Protein AF-A0A7V1ZU18-F1 (afdb_monomer_lite)

Structure (mmCIF, N/CA/C/O backbone):
data_AF-A0A7V1ZU18-F1
#
_entry.id   AF-A0A7V1ZU18-F1
#
loop_
_atom_site.group_PDB
_atom_site.id
_atom_site.type_symbol
_atom_site.label_atom_id
_atom_site.label_alt_id
_atom_site.label_comp_id
_atom_site.label_asym_id
_atom_site.label_entity_id
_atom_site.label_seq_id
_atom_site.pdbx_PDB_ins_code
_atom_site.Cartn_x
_atom_site.Cartn_y
_atom_site.Cartn_z
_atom_site.occupancy
_atom_site.B_iso_or_equiv
_atom_site.auth_seq_id
_atom_site.auth_comp_id
_atom_site.auth_asym_id
_atom_site.auth_atom_id
_atom_site.pdbx_PDB_model_num
ATOM 1 N N . MET A 1 1 ? -32.675 6.416 44.612 1.00 50.97 1 MET A N 1
ATOM 2 C CA . MET A 1 1 ? -32.200 5.746 43.381 1.00 50.97 1 MET A CA 1
ATOM 3 C C . MET A 1 1 ? -32.793 4.350 43.334 1.00 50.97 1 MET A C 1
ATOM 5 O O . MET A 1 1 ? -32.594 3.580 44.263 1.00 50.97 1 MET A O 1
ATOM 9 N N . THR A 1 2 ? -33.605 4.059 42.324 1.00 52.34 2 THR A N 1
ATOM 10 C CA . THR A 1 2 ? -34.302 2.776 42.160 1.00 52.34 2 THR A CA 1
ATOM 11 C C . THR A 1 2 ? -33.332 1.705 41.651 1.00 52.34 2 THR A C 1
ATOM 13 O O . THR A 1 2 ? -32.440 2.001 40.857 1.00 52.34 2 THR A O 1
ATOM 16 N N . ARG A 1 3 ? -33.496 0.456 42.118 1.00 52.16 3 ARG A N 1
ATOM 17 C CA . ARG A 1 3 ? -32.625 -0.710 41.833 1.00 52.16 3 ARG A CA 1
ATOM 18 C C . ARG A 1 3 ? -32.314 -0.930 40.341 1.00 52.16 3 ARG A C 1
ATOM 20 O O . ARG A 1 3 ? -31.300 -1.531 40.010 1.00 52.16 3 ARG A O 1
ATOM 27 N N . THR A 1 4 ? -33.139 -0.389 39.451 1.00 53.19 4 THR A N 1
ATOM 28 C CA . THR A 1 4 ? -32.970 -0.418 37.995 1.00 53.19 4 THR A CA 1
ATOM 29 C C . THR A 1 4 ? -31.736 0.352 37.500 1.00 53.19 4 THR A C 1
ATOM 31 O O . THR A 1 4 ? -31.114 -0.075 36.533 1.00 53.19 4 THR A O 1
ATOM 34 N N . ASN A 1 5 ? -31.324 1.435 38.171 1.00 48.69 5 ASN A N 1
ATOM 35 C CA . ASN A 1 5 ? -30.165 2.231 37.736 1.00 48.69 5 ASN A CA 1
ATOM 36 C C . ASN A 1 5 ? -28.821 1.552 38.054 1.00 48.69 5 ASN A C 1
ATOM 38 O O . ASN A 1 5 ? -27.852 1.756 37.333 1.00 48.69 5 ASN A O 1
ATOM 42 N N . VAL A 1 6 ? -28.760 0.712 39.094 1.00 59.34 6 VAL A N 1
ATOM 43 C CA . VAL A 1 6 ? -27.527 0.005 39.493 1.00 59.34 6 VAL A CA 1
ATOM 44 C C . VAL A 1 6 ? -27.215 -1.153 38.537 1.00 59.34 6 VAL A C 1
ATOM 46 O O . VAL A 1 6 ? -26.060 -1.368 38.185 1.00 59.34 6 VAL A O 1
ATOM 49 N N . LEU A 1 7 ? -28.246 -1.853 38.050 1.00 56.38 7 LEU A N 1
ATOM 50 C CA . LEU A 1 7 ? -28.102 -2.935 37.068 1.00 56.38 7 LEU A CA 1
ATOM 51 C C . LEU A 1 7 ? -27.624 -2.432 35.699 1.00 56.38 7 LEU A C 1
ATOM 53 O O . LEU A 1 7 ? -26.824 -3.102 35.053 1.00 56.38 7 LEU A O 1
ATOM 57 N N . LEU A 1 8 ? -28.067 -1.243 35.277 1.00 54.03 8 LEU A N 1
ATOM 58 C CA . LEU A 1 8 ? -27.650 -0.659 34.002 1.00 54.03 8 LEU A CA 1
ATOM 59 C C . LEU A 1 8 ? -26.178 -0.214 34.033 1.00 54.03 8 LEU A C 1
ATOM 61 O O . LEU A 1 8 ? -25.433 -0.502 33.103 1.00 54.03 8 LEU A O 1
ATOM 65 N N . VAL A 1 9 ? -25.742 0.426 35.124 1.00 60.34 9 VAL A N 1
ATOM 66 C CA . VAL A 1 9 ? -24.340 0.849 35.299 1.00 60.34 9 VAL A CA 1
ATOM 67 C C . VAL A 1 9 ? -23.408 -0.364 35.408 1.00 60.34 9 VAL A C 1
ATOM 69 O O . VAL A 1 9 ? -22.346 -0.371 34.793 1.00 60.34 9 VAL A O 1
ATOM 72 N N . GLY A 1 10 ? -23.827 -1.423 36.113 1.00 59.22 10 GLY A N 1
ATOM 73 C CA . GLY A 1 10 ? -23.064 -2.672 36.204 1.00 59.22 10 GLY A CA 1
ATOM 74 C C . GLY A 1 10 ? -22.918 -3.401 34.864 1.00 59.22 10 GLY A C 1
ATOM 75 O O . GLY A 1 10 ? -21.829 -3.867 34.543 1.00 59.22 10 GLY A O 1
ATOM 76 N N . ALA A 1 11 ? -23.975 -3.454 34.046 1.00 58.06 11 ALA A N 1
ATOM 77 C CA . ALA A 1 11 ? -23.916 -4.075 32.721 1.00 58.06 11 ALA A CA 1
ATOM 78 C C . ALA A 1 11 ? -22.983 -3.318 31.759 1.00 58.06 11 ALA A C 1
ATOM 80 O O . ALA A 1 11 ? -22.221 -3.950 31.034 1.00 58.06 11 ALA A O 1
ATOM 81 N N . VAL A 1 12 ? -22.988 -1.980 31.793 1.00 58.03 12 VAL A N 1
ATOM 82 C CA . VAL A 1 12 ? -22.083 -1.146 30.977 1.00 58.03 12 VAL A CA 1
ATOM 83 C C . VAL A 1 12 ? -20.617 -1.339 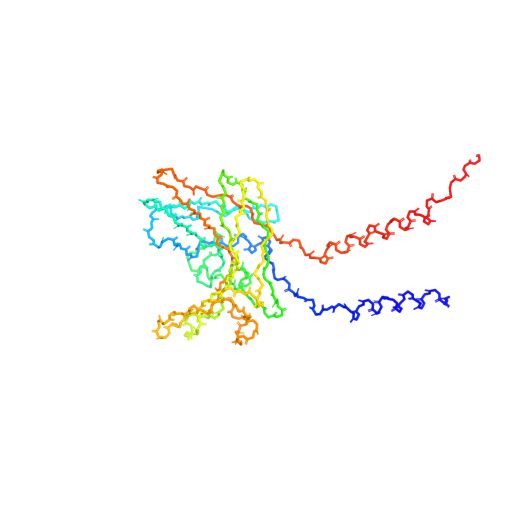31.386 1.00 58.03 12 VAL A C 1
ATOM 85 O O . VAL A 1 12 ? -19.753 -1.433 30.519 1.00 58.03 12 VAL A O 1
ATOM 88 N N . LEU A 1 13 ? -20.330 -1.473 32.686 1.00 55.75 13 LEU A N 1
ATOM 89 C CA . LEU A 1 13 ? -18.973 -1.726 33.189 1.00 55.75 13 LEU A CA 1
ATOM 90 C C . LEU A 1 13 ? -18.445 -3.121 32.825 1.00 55.75 13 LEU A C 1
ATOM 92 O O . LEU A 1 13 ? -17.284 -3.241 32.453 1.00 55.75 13 LEU A O 1
ATOM 96 N N . VAL A 1 14 ? -19.284 -4.161 32.869 1.00 56.69 14 VAL A N 1
ATOM 97 C CA . VAL A 1 14 ? -18.874 -5.525 32.482 1.00 56.69 14 VAL A CA 1
ATOM 98 C C . VAL A 1 14 ? -18.680 -5.645 30.965 1.00 56.69 14 VAL A C 1
ATOM 100 O O . VAL A 1 14 ? -17.741 -6.299 30.517 1.00 56.69 14 VAL A O 1
ATOM 103 N N . LEU A 1 15 ? -19.503 -4.967 30.158 1.00 53.31 15 LEU A N 1
ATOM 104 C CA . LEU A 1 15 ? -19.311 -4.897 28.702 1.00 53.31 15 LEU A CA 1
ATOM 105 C C . LEU A 1 15 ? -18.018 -4.161 28.309 1.00 53.31 15 LEU A C 1
ATOM 107 O O . LEU A 1 15 ? -17.403 -4.530 27.314 1.00 53.31 15 LEU A O 1
ATOM 111 N N . ALA A 1 16 ? -17.564 -3.186 29.103 1.00 52.91 16 ALA A N 1
ATOM 112 C CA . ALA A 1 16 ? -16.295 -2.493 28.870 1.00 52.91 16 ALA A CA 1
ATOM 113 C C . ALA A 1 16 ? -15.053 -3.342 29.218 1.00 52.91 16 ALA A C 1
ATOM 115 O O . ALA A 1 16 ? -13.986 -3.112 28.657 1.00 52.91 16 ALA A O 1
ATOM 116 N N . THR A 1 17 ? -15.170 -4.337 30.106 1.00 51.34 17 THR A N 1
ATOM 117 C CA . THR A 1 17 ? -14.031 -5.188 30.518 1.00 51.34 17 THR A CA 1
ATOM 118 C C . THR A 1 17 ? -13.757 -6.381 29.600 1.00 51.34 17 THR A C 1
ATOM 120 O O . THR A 1 17 ? -12.726 -7.028 29.748 1.00 51.34 17 THR A O 1
ATOM 123 N N . PHE A 1 18 ? -14.657 -6.679 28.658 1.00 49.69 18 PHE A N 1
ATOM 124 C CA . PHE A 1 18 ? -14.506 -7.765 27.678 1.00 49.69 18 PHE A CA 1
ATOM 125 C C . PHE A 1 18 ? -14.286 -7.253 26.256 1.00 49.69 18 PHE A C 1
ATOM 127 O O . PHE A 1 18 ? -14.575 -7.968 25.300 1.00 49.69 18 PHE A O 1
ATOM 134 N N . VAL A 1 19 ? -13.781 -6.031 26.088 1.00 50.12 19 VAL A N 1
ATOM 135 C CA . VAL A 1 19 ? -13.228 -5.644 24.792 1.00 50.12 19 VAL A CA 1
ATOM 136 C C . VAL A 1 19 ? -11.892 -6.391 24.687 1.00 50.12 19 VAL A C 1
ATOM 138 O O . VAL A 1 19 ? -10.969 -6.031 25.423 1.00 50.12 19 VAL A O 1
ATOM 141 N N . PRO A 1 20 ? -11.768 -7.472 23.881 1.00 54.88 20 PRO A N 1
ATOM 142 C CA . PRO A 1 20 ? -10.450 -8.041 23.602 1.00 54.88 20 PRO A CA 1
ATOM 143 C C . PRO A 1 20 ? -9.579 -6.888 23.120 1.00 54.88 20 PRO A C 1
ATOM 145 O O . PRO A 1 20 ? -10.119 -6.046 22.405 1.00 54.88 20 PRO A O 1
ATOM 148 N N . ALA A 1 21 ? -8.312 -6.821 23.557 1.00 55.22 21 ALA A N 1
ATOM 149 C CA . ALA A 1 21 ? -7.370 -5.767 23.174 1.00 55.22 21 ALA A CA 1
ATOM 150 C C . ALA A 1 21 ? -7.616 -5.408 21.708 1.00 55.22 21 ALA A C 1
ATOM 152 O O . ALA A 1 21 ? -7.366 -6.226 20.821 1.00 55.22 21 ALA A O 1
ATOM 153 N N . SER A 1 22 ? -8.299 -4.283 21.486 1.00 58.34 22 SER A N 1
ATOM 154 C CA . SER A 1 22 ? -8.886 -4.023 20.184 1.00 58.34 22 SER A CA 1
ATOM 155 C C . SER A 1 22 ? -7.712 -3.782 19.269 1.00 58.34 22 SER A C 1
ATOM 157 O O . SER A 1 22 ? -6.960 -2.838 19.500 1.00 58.34 22 SER A O 1
ATOM 159 N N . ALA A 1 23 ? -7.539 -4.665 18.292 1.00 72.38 23 ALA A N 1
ATOM 160 C CA . ALA A 1 23 ? -6.615 -4.476 17.196 1.00 72.38 23 ALA A CA 1
ATOM 161 C C . ALA A 1 23 ? -6.842 -3.066 16.634 1.00 72.38 23 ALA A C 1
ATOM 163 O O . ALA A 1 23 ? -7.862 -2.818 15.986 1.00 72.38 23 ALA A O 1
ATOM 164 N N . PHE A 1 24 ? -5.959 -2.115 16.959 1.00 87.00 24 PHE A N 1
ATOM 165 C CA . PHE A 1 24 ? -6.053 -0.784 16.381 1.00 87.00 24 PHE A CA 1
ATOM 166 C C . PHE A 1 24 ? -5.712 -0.930 14.902 1.00 87.00 24 PHE A C 1
ATOM 168 O O . PHE A 1 24 ? -4.703 -1.548 14.539 1.00 87.00 24 PHE A O 1
ATOM 175 N N . VAL A 1 25 ? -6.598 -0.410 14.058 1.00 91.19 25 VAL A N 1
ATOM 176 C CA . VAL A 1 25 ? -6.460 -0.450 12.605 1.00 91.19 25 VAL A CA 1
ATOM 177 C C . VAL A 1 25 ? -6.036 0.935 12.158 1.00 91.19 25 VAL A C 1
ATOM 179 O O . VAL A 1 25 ? -6.790 1.891 12.324 1.00 91.19 25 VAL A O 1
ATOM 182 N N . PHE A 1 26 ? -4.836 1.038 11.605 1.00 91.44 26 PHE A N 1
ATOM 183 C CA . PHE A 1 26 ? -4.386 2.244 10.940 1.00 91.44 26 PHE A CA 1
ATOM 184 C C . PHE A 1 26 ? -5.137 2.384 9.618 1.00 91.44 26 PHE A C 1
ATOM 186 O O . PHE A 1 26 ? -5.371 1.401 8.907 1.00 91.44 26 PHE A O 1
ATOM 193 N N . GLN A 1 27 ? -5.528 3.609 9.296 1.00 91.31 27 GLN A N 1
ATOM 194 C CA . GLN A 1 27 ? -6.187 3.951 8.047 1.00 91.31 27 GLN A CA 1
ATOM 195 C C . GLN A 1 27 ? -5.700 5.320 7.617 1.00 91.31 27 GLN A C 1
ATOM 197 O O . GLN A 1 27 ? -5.586 6.228 8.444 1.00 91.31 27 GLN A O 1
ATOM 202 N N . MET A 1 28 ? -5.463 5.479 6.322 1.00 91.12 28 MET A N 1
ATOM 203 C CA . MET A 1 28 ? -5.143 6.790 5.787 1.00 91.12 28 MET A CA 1
ATOM 204 C C . MET A 1 28 ? -6.409 7.637 5.722 1.00 91.12 28 MET A C 1
ATOM 206 O O . MET A 1 28 ? -7.448 7.191 5.231 1.00 91.12 28 MET A O 1
ATOM 210 N N . ASN A 1 29 ? -6.323 8.873 6.204 1.00 88.88 29 ASN A N 1
ATOM 211 C CA . ASN A 1 29 ? -7.368 9.867 6.007 1.00 88.88 29 ASN A CA 1
ATOM 212 C C . ASN A 1 29 ? -7.327 10.431 4.572 1.00 88.88 29 ASN A C 1
ATOM 214 O O . ASN A 1 29 ? -6.390 10.192 3.812 1.00 88.88 29 ASN A O 1
ATOM 218 N N . SER A 1 30 ? -8.345 11.208 4.196 1.00 89.44 30 SER A N 1
ATOM 219 C CA . SER A 1 30 ? -8.444 11.786 2.847 1.00 89.44 30 SER A CA 1
ATOM 220 C C . SER A 1 30 ? -7.224 12.625 2.453 1.00 89.44 30 SER A C 1
ATOM 222 O O . SER A 1 30 ? -6.800 12.556 1.306 1.00 89.44 30 SER A O 1
ATOM 224 N N . THR A 1 31 ? -6.654 13.399 3.379 1.00 84.69 31 THR A N 1
ATOM 225 C CA . THR A 1 31 ? -5.476 14.237 3.110 1.00 84.69 31 THR A CA 1
ATOM 226 C C . THR A 1 31 ? -4.239 13.382 2.847 1.00 84.69 31 THR A C 1
ATOM 228 O O . THR A 1 31 ? -3.507 13.655 1.905 1.00 84.69 31 THR A O 1
ATOM 231 N N . GLN A 1 32 ? -4.042 12.317 3.627 1.00 86.75 32 GLN A N 1
ATOM 232 C CA . GLN A 1 32 ? -2.932 11.375 3.444 1.00 86.75 32 GLN A CA 1
ATOM 233 C C . GLN A 1 32 ? -3.048 10.613 2.120 1.00 86.75 32 GLN A C 1
ATOM 235 O O . GLN A 1 32 ? -2.061 10.422 1.426 1.00 86.75 32 GLN A O 1
ATOM 240 N N . LEU A 1 33 ? -4.258 10.216 1.718 1.00 90.81 33 LEU A N 1
ATOM 241 C CA . LEU A 1 33 ? -4.465 9.569 0.417 1.00 90.81 33 LEU A CA 1
ATOM 242 C C . LEU A 1 33 ? -4.145 10.508 -0.748 1.00 90.81 33 LEU A C 1
ATOM 244 O O . LEU A 1 33 ? -3.624 10.075 -1.768 1.00 90.81 33 LEU A O 1
ATOM 248 N N . GLN A 1 34 ? -4.437 11.797 -0.593 1.00 88.44 34 GLN A N 1
ATOM 249 C CA . GLN A 1 34 ? -4.143 12.802 -1.612 1.00 88.44 34 GLN A CA 1
ATOM 250 C C . GLN A 1 34 ? -2.654 13.125 -1.715 1.00 88.44 34 GLN A C 1
ATOM 252 O O . GLN A 1 34 ? -2.255 13.692 -2.725 1.00 88.44 34 GLN A O 1
ATOM 257 N N . SER A 1 35 ? -1.842 12.783 -0.710 1.00 83.19 35 SER A N 1
ATOM 258 C CA . SER A 1 35 ? -0.399 13.024 -0.726 1.00 83.19 35 SER A CA 1
ATOM 259 C C . SER A 1 35 ? 0.424 11.841 -1.239 1.00 83.19 35 SER A C 1
ATOM 261 O O . SER A 1 35 ? 1.632 12.000 -1.396 1.00 83.19 35 SER A O 1
ATOM 263 N N . LEU A 1 36 ? -0.198 10.694 -1.539 1.00 87.62 36 LEU A N 1
ATOM 264 C CA . LEU A 1 36 ? 0.504 9.539 -2.105 1.00 87.62 36 LEU A CA 1
ATOM 265 C C . LEU A 1 36 ? 0.969 9.818 -3.539 1.00 87.62 36 LEU A C 1
ATOM 267 O O . LEU A 1 36 ? 0.338 10.573 -4.279 1.00 87.62 36 LEU A O 1
ATOM 271 N N . TYR A 1 37 ? 2.054 9.170 -3.937 1.00 85.25 37 TYR A N 1
ATOM 272 C CA . TYR A 1 37 ? 2.665 9.290 -5.258 1.00 85.25 37 TYR A CA 1
ATOM 273 C C . TYR A 1 37 ? 3.311 7.954 -5.651 1.00 85.25 37 TYR A C 1
ATOM 275 O O . TYR A 1 37 ? 3.272 6.983 -4.895 1.00 85.25 37 TYR A O 1
ATOM 283 N N . GLU A 1 38 ? 3.863 7.883 -6.857 1.00 82.56 38 GLU A N 1
ATOM 284 C CA . GLU A 1 38 ? 4.579 6.704 -7.337 1.00 82.56 38 GLU A CA 1
ATOM 285 C C . GLU A 1 38 ? 5.935 6.546 -6.645 1.00 82.56 38 GLU A C 1
ATOM 287 O O . GLU A 1 38 ? 6.757 7.460 -6.650 1.00 82.56 38 GLU A O 1
ATOM 292 N N . ILE A 1 39 ? 6.169 5.379 -6.052 1.00 79.50 39 ILE A N 1
ATOM 293 C CA . ILE A 1 39 ? 7.403 5.087 -5.315 1.00 79.50 39 ILE A CA 1
ATOM 294 C C . ILE A 1 39 ? 8.321 4.149 -6.090 1.00 79.50 39 ILE A C 1
ATOM 296 O O . ILE A 1 39 ? 9.540 4.283 -5.993 1.00 79.50 39 ILE A O 1
ATOM 300 N N . ASP A 1 40 ? 7.740 3.177 -6.787 1.00 83.25 40 ASP A N 1
ATOM 301 C CA . ASP A 1 40 ? 8.474 2.111 -7.458 1.00 83.25 40 ASP A CA 1
ATOM 302 C C . ASP A 1 40 ? 7.638 1.514 -8.596 1.00 83.25 40 ASP A C 1
ATOM 304 O O . ASP A 1 40 ? 6.402 1.542 -8.565 1.00 83.25 40 ASP A O 1
ATOM 308 N N . GLU A 1 41 ? 8.322 0.914 -9.561 1.00 79.62 41 GLU A N 1
ATOM 309 C CA . GLU A 1 41 ? 7.746 0.202 -10.700 1.00 79.62 41 GLU A CA 1
ATOM 310 C C . GLU A 1 41 ? 8.423 -1.164 -10.854 1.00 79.62 41 GLU A C 1
ATOM 312 O O . GLU A 1 41 ? 9.615 -1.333 -10.599 1.00 79.62 41 GLU A O 1
ATOM 317 N N . ASN A 1 42 ? 7.666 -2.182 -11.264 1.00 77.56 42 ASN A N 1
ATOM 318 C CA . ASN A 1 42 ? 8.239 -3.496 -11.544 1.00 77.56 42 ASN A CA 1
ATOM 319 C C . ASN A 1 42 ? 7.513 -4.164 -12.727 1.00 77.56 42 ASN A C 1
ATOM 321 O O . ASN A 1 42 ? 6.308 -4.409 -12.615 1.00 77.56 42 ASN A O 1
ATOM 325 N N . PRO A 1 43 ? 8.218 -4.514 -13.823 1.00 76.12 43 PRO A N 1
ATOM 326 C CA . PRO A 1 43 ? 9.666 -4.384 -14.024 1.00 76.12 43 PRO A CA 1
ATOM 327 C C . PRO A 1 43 ? 10.141 -2.926 -14.051 1.00 76.12 43 PRO A C 1
ATOM 329 O O . PRO A 1 43 ? 9.482 -2.063 -14.613 1.00 76.12 43 PRO A O 1
ATOM 332 N N . ILE A 1 44 ? 11.302 -2.679 -13.437 1.00 67.56 44 ILE A N 1
ATOM 333 C CA . ILE A 1 44 ? 11.972 -1.376 -13.481 1.00 67.56 44 ILE A CA 1
ATOM 334 C C . ILE A 1 44 ? 12.388 -1.133 -14.938 1.00 67.56 44 ILE A C 1
ATOM 336 O O . ILE A 1 44 ? 13.133 -1.957 -15.482 1.00 67.56 44 ILE A O 1
ATOM 340 N N . ALA A 1 45 ? 11.986 -0.001 -15.521 1.00 53.44 45 ALA A N 1
ATOM 341 C CA . ALA A 1 45 ? 12.444 0.535 -16.809 1.00 53.44 45 ALA A CA 1
ATOM 342 C C . ALA A 1 45 ? 11.647 0.240 -18.098 1.00 53.44 45 ALA A C 1
ATOM 344 O O . ALA A 1 45 ? 12.234 0.373 -19.179 1.00 53.44 45 ALA A O 1
ATOM 345 N N . ASP A 1 46 ? 10.344 -0.055 -18.049 1.00 65.94 46 ASP A N 1
ATOM 346 C CA . ASP A 1 46 ? 9.523 -0.042 -19.273 1.00 65.94 46 ASP A CA 1
ATOM 347 C C . ASP A 1 46 ? 8.800 1.315 -19.451 1.00 65.94 46 ASP A C 1
ATOM 349 O O . ASP A 1 46 ? 7.953 1.680 -18.637 1.00 65.94 46 ASP A O 1
ATOM 353 N N . PRO A 1 47 ? 9.085 2.089 -20.525 1.00 70.44 47 PRO A N 1
ATOM 354 C CA . PRO A 1 47 ? 8.445 3.383 -20.752 1.00 70.44 47 PRO A CA 1
ATOM 355 C C . PRO A 1 47 ? 6.912 3.274 -20.772 1.00 70.44 47 PRO A C 1
ATOM 357 O O . PRO A 1 47 ? 6.350 2.603 -21.641 1.00 70.44 47 PRO A O 1
ATOM 360 N N . GLY A 1 48 ? 6.230 3.986 -19.872 1.00 75.69 48 GLY A N 1
ATOM 361 C CA . GLY A 1 48 ? 4.766 4.076 -19.824 1.00 75.69 48 GLY A CA 1
ATOM 362 C C . GLY A 1 48 ? 4.084 3.283 -18.706 1.00 75.69 48 GLY A C 1
ATOM 363 O O . GLY A 1 48 ? 2.847 3.232 -18.693 1.00 75.69 48 GLY A O 1
ATOM 364 N N . THR A 1 49 ? 4.848 2.668 -17.798 1.00 85.88 49 THR A N 1
ATOM 365 C CA . THR A 1 49 ? 4.367 2.420 -16.433 1.00 85.88 49 THR A CA 1
ATOM 366 C C . THR A 1 49 ? 4.565 3.704 -15.642 1.00 85.88 49 THR A C 1
ATOM 368 O O . THR A 1 49 ? 5.693 4.084 -15.394 1.00 85.88 49 THR A O 1
ATOM 371 N N . ASP A 1 50 ? 3.480 4.410 -15.327 1.00 88.44 50 ASP A N 1
ATOM 372 C CA . ASP A 1 50 ? 3.552 5.718 -14.666 1.00 88.44 50 ASP A CA 1
ATOM 373 C C . ASP A 1 50 ? 2.232 6.027 -13.940 1.00 88.44 50 ASP A C 1
ATOM 375 O O . ASP A 1 50 ? 1.131 5.720 -14.425 1.00 88.44 50 ASP A O 1
ATOM 379 N N . LEU A 1 51 ? 2.313 6.731 -12.813 1.00 90.19 51 LEU A N 1
ATOM 380 C CA . LEU A 1 51 ? 1.184 7.416 -12.189 1.00 90.19 51 LEU A CA 1
ATOM 381 C C . LEU A 1 51 ? 1.015 8.809 -12.809 1.00 90.19 51 LEU A C 1
ATOM 383 O O . LEU A 1 51 ? 1.778 9.735 -12.547 1.00 90.19 51 LEU A O 1
ATOM 387 N N . PHE A 1 52 ? -0.049 9.001 -13.587 1.00 91.19 52 PHE A N 1
ATOM 388 C CA . PHE A 1 52 ? -0.299 10.275 -14.262 1.00 91.19 52 PHE A CA 1
ATOM 389 C C . PHE A 1 52 ? -0.862 11.354 -13.338 1.00 91.19 52 PHE A C 1
ATOM 391 O O . PHE A 1 52 ? -0.555 12.534 -13.508 1.00 91.19 52 PHE A O 1
ATOM 398 N N . SER A 1 53 ? -1.746 10.991 -12.403 1.00 91.75 53 SER A N 1
ATOM 399 C CA . SER A 1 53 ? -2.366 11.972 -11.505 1.00 91.75 53 SER A CA 1
ATOM 400 C C . SER A 1 53 ? -2.967 11.363 -10.242 1.00 91.75 53 SER A C 1
ATOM 402 O O . SER A 1 53 ? -3.402 10.207 -10.235 1.00 91.75 53 SER A O 1
ATOM 404 N N . VAL A 1 54 ? -3.076 12.209 -9.214 1.00 92.25 54 VAL A N 1
ATOM 405 C CA . VAL A 1 54 ? -3.826 11.958 -7.980 1.00 92.25 54 VAL A CA 1
ATOM 406 C C . VAL A 1 54 ? -4.861 13.068 -7.818 1.00 92.25 54 VAL A C 1
ATOM 408 O O . VAL A 1 54 ? -4.526 14.227 -7.604 1.00 92.25 54 VAL A O 1
ATOM 411 N N . THR A 1 55 ? -6.142 12.752 -7.963 1.00 94.44 55 THR A N 1
ATOM 412 C CA . THR A 1 55 ? -7.216 13.752 -7.902 1.00 94.44 55 THR A CA 1
ATOM 413 C C . THR A 1 55 ? -7.983 13.623 -6.588 1.00 94.44 55 THR A C 1
ATOM 415 O O . THR A 1 55 ? -8.542 12.559 -6.322 1.00 94.44 55 THR A O 1
ATOM 418 N N . PRO A 1 56 ? -8.067 14.677 -5.756 1.00 93.81 56 PRO A N 1
ATOM 419 C CA . PRO A 1 56 ? -8.936 14.681 -4.584 1.00 93.81 56 PRO A CA 1
ATOM 420 C C . PRO A 1 56 ? -10.388 14.341 -4.942 1.00 93.81 56 PRO A C 1
ATOM 422 O O . PRO A 1 56 ? -10.951 14.909 -5.879 1.00 93.81 56 PRO A O 1
ATOM 425 N N . VAL A 1 57 ? -11.010 13.456 -4.164 1.00 95.44 57 VAL A N 1
ATOM 426 C CA . VAL A 1 57 ? -12.447 13.150 -4.246 1.00 95.44 57 VAL A CA 1
ATOM 427 C C . VAL A 1 57 ? -13.077 13.236 -2.859 1.00 95.44 57 VAL A C 1
ATOM 429 O O . VAL A 1 57 ? -12.371 13.302 -1.849 1.00 95.44 57 VAL A O 1
ATOM 432 N N . ASP A 1 58 ? -14.409 13.228 -2.796 1.00 93.19 58 ASP A N 1
ATOM 433 C CA . ASP A 1 58 ? -15.128 13.206 -1.524 1.00 93.19 58 ASP A CA 1
ATOM 434 C C . ASP A 1 58 ? -14.661 12.013 -0.675 1.00 93.19 58 ASP A C 1
ATOM 436 O O . ASP A 1 58 ? -14.869 10.854 -1.034 1.00 93.19 58 ASP A O 1
ATOM 440 N N . ASN A 1 59 ? -14.038 12.313 0.470 1.00 92.38 59 ASN A N 1
ATOM 441 C CA . ASN A 1 59 ? -13.517 11.325 1.417 1.00 92.38 59 ASN A CA 1
ATOM 442 C C . ASN A 1 59 ? -12.443 10.381 0.826 1.00 92.38 59 ASN A C 1
ATOM 444 O O . ASN A 1 59 ? -12.412 9.200 1.170 1.00 92.38 59 ASN A O 1
ATOM 448 N N . GLY A 1 60 ? -11.557 10.868 -0.047 1.00 95.06 60 GLY A N 1
ATOM 449 C CA . GLY A 1 60 ? -10.461 10.052 -0.568 1.00 95.06 60 GLY A CA 1
ATOM 450 C C . GLY A 1 60 ? -9.620 10.705 -1.662 1.00 95.06 60 GLY A C 1
ATOM 451 O O . GLY A 1 60 ? -9.505 11.933 -1.749 1.00 95.06 60 GLY A O 1
ATOM 452 N N . ALA A 1 61 ? -9.041 9.853 -2.506 1.00 95.81 61 ALA A N 1
ATOM 453 C CA . ALA A 1 61 ? -8.308 10.237 -3.708 1.00 95.81 61 ALA A CA 1
ATOM 454 C C . ALA A 1 61 ? -8.595 9.266 -4.863 1.00 95.81 61 ALA A C 1
ATOM 456 O O . ALA A 1 61 ? -8.823 8.074 -4.655 1.00 95.81 61 ALA A O 1
ATOM 457 N N . GLU A 1 62 ? -8.577 9.789 -6.082 1.00 97.56 62 GLU A N 1
ATOM 458 C CA . GLU A 1 62 ? -8.562 9.023 -7.320 1.00 97.56 62 GLU A CA 1
ATOM 459 C C . GLU A 1 62 ? -7.139 8.957 -7.873 1.00 97.56 62 GLU A C 1
ATOM 461 O O . GLU A 1 62 ? -6.501 9.989 -8.055 1.00 97.56 62 GLU A O 1
ATOM 466 N N . PHE A 1 63 ? -6.678 7.758 -8.203 1.00 96.75 63 PHE A N 1
ATOM 467 C CA . PHE A 1 63 ? -5.386 7.499 -8.823 1.00 96.75 63 PHE A CA 1
ATOM 468 C C . PHE A 1 63 ? -5.610 7.099 -10.271 1.00 96.75 63 PHE A C 1
ATOM 470 O O . PHE A 1 63 ? -6.391 6.182 -10.540 1.00 96.75 63 PHE A O 1
ATOM 477 N N . TRP A 1 64 ? -4.935 7.776 -11.193 1.00 96.31 64 TRP A N 1
ATOM 478 C CA . TRP A 1 64 ? -4.960 7.451 -12.615 1.00 96.31 64 TRP A CA 1
ATOM 479 C C . TRP A 1 64 ? -3.537 7.298 -13.128 1.00 96.31 64 TRP A C 1
ATOM 481 O O . TRP A 1 64 ? -2.717 8.197 -12.951 1.00 96.31 64 TRP A O 1
ATOM 491 N N . GLY A 1 65 ? -3.267 6.172 -13.777 1.00 94.12 65 GLY A N 1
ATOM 492 C CA . GLY A 1 65 ? -1.970 5.858 -14.353 1.00 94.12 65 GLY A CA 1
ATOM 493 C C . GLY A 1 65 ? -2.073 4.766 -15.406 1.00 94.12 65 GLY A C 1
ATOM 494 O O . GLY A 1 65 ? -3.171 4.401 -15.843 1.00 94.12 65 GLY A O 1
ATOM 495 N N . SER A 1 66 ? -0.921 4.248 -15.799 1.00 92.31 66 SER A N 1
ATOM 496 C CA . SER A 1 66 ? -0.761 3.184 -16.784 1.00 92.31 66 SER A CA 1
ATOM 497 C C . SER A 1 66 ? 0.237 2.156 -16.277 1.00 92.31 66 SER A C 1
ATOM 499 O O . SER A 1 66 ? 1.177 2.508 -15.572 1.00 92.31 66 SER A O 1
ATOM 501 N N . LEU A 1 67 ? 0.021 0.896 -16.646 1.00 90.50 67 LEU A N 1
ATOM 502 C CA . LEU A 1 67 ? 1.039 -0.146 -16.599 1.00 90.50 67 LEU A CA 1
ATOM 503 C C . LEU A 1 67 ? 1.379 -0.523 -18.038 1.00 90.50 67 LEU A C 1
ATOM 505 O O . LEU A 1 67 ? 0.491 -0.867 -18.824 1.00 90.50 67 LEU A O 1
ATOM 509 N N . ASN A 1 68 ? 2.654 -0.449 -18.386 1.00 85.25 68 ASN A N 1
ATOM 510 C CA . ASN A 1 68 ? 3.160 -0.847 -19.685 1.00 85.25 68 ASN A CA 1
ATOM 511 C C . ASN A 1 68 ? 4.377 -1.737 -19.496 1.00 85.25 68 ASN A C 1
ATOM 513 O O . ASN A 1 68 ? 5.328 -1.367 -18.815 1.00 85.25 68 ASN A O 1
ATOM 517 N N . ILE A 1 69 ? 4.352 -2.880 -20.162 1.00 76.12 69 ILE A N 1
ATOM 518 C CA . ILE A 1 69 ? 5.531 -3.710 -20.332 1.00 76.12 69 ILE A CA 1
ATOM 519 C C . ILE A 1 69 ? 5.693 -3.945 -21.821 1.00 76.12 69 ILE A C 1
ATOM 521 O O . ILE A 1 69 ? 4.704 -4.137 -22.525 1.00 76.12 69 ILE A O 1
ATOM 525 N N . GLY A 1 70 ? 6.920 -3.918 -22.339 1.00 75.75 70 GLY A N 1
ATOM 526 C CA . GLY A 1 70 ? 7.202 -4.021 -23.783 1.00 75.75 70 GLY A CA 1
ATOM 527 C C . GLY A 1 70 ? 6.795 -5.353 -24.453 1.00 75.75 70 GLY A C 1
ATOM 528 O O . GLY A 1 70 ? 7.286 -5.670 -25.538 1.00 75.75 70 GLY A O 1
ATOM 529 N N . GLY A 1 71 ? 5.944 -6.155 -23.808 1.00 80.50 71 GLY A N 1
ATOM 530 C CA . GLY A 1 71 ? 5.437 -7.464 -24.204 1.00 80.50 71 GLY A CA 1
ATOM 531 C C . GLY A 1 71 ? 4.248 -7.880 -23.326 1.00 80.50 71 GLY A C 1
ATOM 532 O O . GLY A 1 71 ? 3.442 -7.046 -22.947 1.00 80.50 71 GLY A O 1
ATOM 533 N N . SER A 1 72 ? 4.131 -9.173 -23.000 1.00 82.50 72 SER A N 1
ATOM 534 C CA . SER A 1 72 ? 3.138 -9.666 -22.030 1.00 82.50 72 SER A CA 1
ATOM 535 C C . SER A 1 72 ? 3.773 -10.201 -20.760 1.00 82.50 72 SER A C 1
ATOM 537 O O . SER A 1 72 ? 4.843 -10.812 -20.824 1.00 82.50 72 SER A O 1
ATOM 539 N N . GLY A 1 73 ? 3.062 -10.098 -19.643 1.00 88.12 73 GLY A N 1
ATOM 540 C CA . GLY A 1 73 ? 3.555 -10.509 -18.334 1.00 88.12 73 GLY A CA 1
ATOM 541 C C . GLY A 1 73 ? 2.979 -9.679 -17.193 1.00 88.12 73 GLY A C 1
ATOM 542 O O . GLY A 1 73 ? 2.092 -8.854 -17.383 1.00 88.12 73 GLY A O 1
ATOM 543 N N . TRP A 1 74 ? 3.505 -9.919 -15.999 1.00 89.88 74 TRP A N 1
ATOM 544 C CA . TRP A 1 74 ? 3.130 -9.181 -14.803 1.00 89.88 74 TRP A CA 1
ATOM 545 C C . TRP A 1 74 ? 3.805 -7.810 -14.785 1.00 89.88 74 TRP A C 1
ATOM 547 O O . TRP A 1 74 ? 5.024 -7.724 -14.941 1.00 89.88 74 TRP A O 1
ATOM 557 N N . SER A 1 75 ? 3.017 -6.769 -14.541 1.00 91.25 75 SER A N 1
ATOM 558 C CA . SER A 1 75 ? 3.502 -5.421 -14.258 1.00 91.25 75 SER A CA 1
ATOM 559 C C . SER A 1 75 ? 2.836 -4.896 -13.003 1.00 91.25 75 SER A C 1
ATOM 561 O O . SER A 1 75 ? 1.672 -5.208 -12.740 1.00 91.25 75 SER A O 1
ATOM 563 N N . GLN A 1 76 ? 3.541 -4.056 -12.258 1.00 93.25 76 GLN A N 1
ATOM 564 C CA . GLN A 1 76 ? 2.992 -3.346 -11.115 1.00 93.25 76 GLN A CA 1
ATOM 565 C C . GLN A 1 76 ? 3.580 -1.947 -10.973 1.00 93.25 76 GLN A C 1
ATOM 567 O O . GLN A 1 76 ? 4.712 -1.687 -11.378 1.00 93.25 76 GLN A O 1
ATOM 572 N N . ILE A 1 77 ? 2.813 -1.098 -10.304 1.00 92.75 77 ILE A N 1
ATOM 573 C CA . ILE A 1 77 ? 3.238 0.193 -9.782 1.00 92.75 77 ILE A CA 1
ATOM 574 C C . ILE A 1 77 ? 2.959 0.222 -8.283 1.00 92.75 77 ILE A C 1
ATOM 576 O O . ILE A 1 77 ? 1.909 -0.239 -7.814 1.00 92.75 77 ILE A O 1
ATOM 580 N N . GLN A 1 78 ? 3.901 0.764 -7.528 1.00 93.88 78 GLN A N 1
ATOM 581 C CA . GLN A 1 78 ? 3.750 1.017 -6.109 1.00 93.88 78 GLN A CA 1
ATOM 582 C C . GLN A 1 78 ? 3.371 2.480 -5.894 1.00 93.88 78 GLN A C 1
ATOM 584 O O . GLN A 1 78 ? 4.105 3.390 -6.274 1.00 93.88 78 GLN A O 1
ATOM 589 N N . ILE A 1 79 ? 2.225 2.704 -5.255 1.00 92.94 79 ILE A N 1
ATOM 590 C CA . ILE A 1 79 ? 1.705 4.032 -4.937 1.00 92.94 79 ILE A CA 1
ATOM 591 C C . ILE A 1 79 ? 1.640 4.171 -3.427 1.00 92.94 79 ILE A C 1
ATOM 593 O O . ILE A 1 79 ? 0.962 3.413 -2.731 1.00 92.94 79 ILE A O 1
ATOM 597 N N . GLY A 1 80 ? 2.305 5.175 -2.889 1.00 90.69 80 GLY A N 1
ATOM 598 C CA . GLY A 1 80 ? 2.281 5.387 -1.459 1.00 90.69 80 GLY A CA 1
ATOM 599 C C . GLY A 1 80 ? 2.989 6.648 -1.044 1.00 90.69 80 GLY A C 1
ATOM 600 O O . GLY A 1 80 ? 3.371 7.495 -1.846 1.00 90.69 80 GLY A O 1
ATOM 601 N N . ALA A 1 81 ? 3.198 6.723 0.254 1.00 86.31 81 ALA A N 1
ATOM 602 C CA . ALA A 1 81 ? 4.165 7.614 0.825 1.00 86.31 81 ALA A CA 1
ATOM 603 C C . ALA A 1 81 ? 5.499 6.892 0.991 1.00 86.31 81 ALA A C 1
ATOM 605 O O . ALA A 1 81 ? 5.545 5.749 1.445 1.00 86.31 81 ALA A O 1
ATOM 606 N N . ASN A 1 82 ? 6.582 7.578 0.661 1.00 78.44 82 ASN A N 1
ATOM 607 C CA . ASN A 1 82 ? 7.948 7.180 0.963 1.00 78.44 82 ASN A CA 1
ATOM 608 C C . ASN A 1 82 ? 8.672 8.382 1.582 1.00 78.44 82 ASN A C 1
ATOM 610 O O . ASN A 1 82 ? 8.419 9.534 1.224 1.00 78.44 82 ASN A O 1
ATOM 614 N N . TYR A 1 83 ? 9.551 8.112 2.541 1.00 69.06 83 TYR A N 1
ATOM 615 C CA . TYR A 1 83 ? 10.364 9.101 3.242 1.00 69.06 83 TYR A CA 1
ATOM 616 C C . TYR A 1 83 ? 11.113 10.050 2.289 1.00 69.06 83 TYR A C 1
ATOM 618 O O . TYR A 1 83 ? 11.425 11.180 2.654 1.00 69.06 83 TYR A O 1
ATOM 626 N N . PHE A 1 84 ? 11.394 9.603 1.062 1.00 62.69 84 PHE A N 1
ATOM 627 C CA . PHE A 1 84 ? 12.203 10.342 0.092 1.00 62.69 84 PHE A CA 1
ATOM 628 C C . PHE A 1 84 ? 11.443 11.131 -0.966 1.00 62.69 84 PHE A C 1
ATOM 630 O O . PHE A 1 84 ? 12.084 11.882 -1.697 1.00 62.69 84 PHE A O 1
ATOM 637 N N . GLY A 1 85 ? 10.136 10.954 -1.111 1.00 58.59 85 GLY A N 1
ATOM 638 C CA . GLY A 1 85 ? 9.418 11.617 -2.198 1.00 58.59 85 GLY A CA 1
ATOM 639 C C . GLY A 1 85 ? 8.532 12.759 -1.742 1.00 58.59 85 GLY A C 1
ATOM 640 O O . GLY A 1 85 ? 8.375 13.054 -0.555 1.00 58.59 85 GLY A O 1
ATOM 641 N N . HIS A 1 86 ? 7.998 13.443 -2.743 1.00 59.06 86 HIS A N 1
ATOM 642 C CA . HIS A 1 86 ? 7.285 14.695 -2.581 1.00 59.06 86 HIS A CA 1
ATOM 643 C C . HIS A 1 86 ? 5.782 14.425 -2.552 1.00 59.06 86 HIS A C 1
ATOM 645 O O . HIS A 1 86 ? 5.298 13.634 -3.364 1.00 59.06 86 HIS A O 1
ATOM 651 N N . PRO A 1 87 ? 5.019 15.078 -1.659 1.00 58.12 87 PRO A N 1
ATOM 652 C CA . PRO A 1 87 ? 3.572 14.958 -1.691 1.00 58.12 87 PRO A CA 1
ATOM 653 C C . PRO A 1 87 ? 3.059 15.452 -3.048 1.00 58.12 87 PRO A C 1
ATOM 655 O O . PRO A 1 87 ? 3.686 16.299 -3.689 1.00 58.12 87 PRO A O 1
ATOM 658 N N . TYR A 1 88 ? 1.905 14.958 -3.488 1.00 51.62 88 TYR A N 1
ATOM 659 C CA . TYR A 1 88 ? 1.258 15.470 -4.694 1.00 51.62 88 TYR A CA 1
ATOM 660 C C . TYR A 1 88 ? 1.099 17.006 -4.623 1.00 51.62 88 TYR A C 1
ATOM 662 O O . TYR A 1 88 ? 0.580 17.539 -3.642 1.00 51.62 88 TYR A O 1
ATOM 670 N N . ALA A 1 89 ? 1.565 17.709 -5.666 1.00 57.84 89 ALA A N 1
ATOM 671 C CA . ALA A 1 89 ? 1.727 19.174 -5.754 1.00 57.84 89 ALA A CA 1
ATOM 672 C C . ALA A 1 89 ? 2.872 19.812 -4.926 1.00 57.84 89 ALA A C 1
ATOM 674 O O . ALA A 1 89 ? 3.002 21.040 -4.908 1.00 57.84 89 ALA A O 1
ATOM 675 N N . GLY A 1 90 ? 3.727 19.009 -4.291 1.00 57.19 90 GLY A N 1
ATOM 676 C CA . GLY A 1 90 ? 4.999 19.443 -3.712 1.00 57.19 90 GLY A CA 1
ATOM 677 C C . GLY A 1 90 ? 6.034 19.806 -4.781 1.00 57.19 90 GLY A C 1
ATOM 678 O O . GLY A 1 90 ? 5.931 19.408 -5.942 1.00 57.19 90 GLY A O 1
ATOM 679 N N . HIS A 1 91 ? 7.011 20.622 -4.405 1.00 54.47 91 HIS A N 1
ATOM 680 C CA . HIS A 1 91 ? 8.132 21.032 -5.251 1.00 54.47 91 HIS A CA 1
ATOM 681 C C . HIS A 1 91 ? 9.357 20.153 -4.962 1.00 54.47 91 HIS A C 1
ATOM 683 O O . HIS A 1 91 ? 9.480 19.573 -3.885 1.00 54.47 91 HIS A O 1
ATOM 689 N N . GLU A 1 92 ? 10.294 20.066 -5.909 1.00 46.53 92 GLU A N 1
ATOM 690 C CA . GLU A 1 92 ? 11.586 19.415 -5.663 1.00 46.53 92 GLU A CA 1
ATOM 691 C C . GLU A 1 92 ? 12.283 20.092 -4.468 1.00 46.53 92 GLU A C 1
ATOM 693 O O . GLU A 1 92 ? 12.501 21.306 -4.460 1.00 46.53 92 GLU A O 1
ATOM 698 N N . GLY A 1 93 ? 12.591 19.308 -3.434 1.00 50.19 93 GLY A N 1
ATOM 699 C CA . GLY A 1 93 ? 13.128 19.803 -2.162 1.00 50.19 93 GLY A CA 1
ATOM 700 C C . GLY A 1 93 ? 12.092 20.072 -1.064 1.00 50.19 93 GLY A C 1
ATOM 701 O O . GLY A 1 93 ? 12.497 20.288 0.081 1.00 50.19 93 GLY A O 1
ATOM 702 N N . ASP A 1 94 ? 10.788 19.984 -1.354 1.00 51.06 94 ASP A N 1
ATOM 703 C CA . ASP A 1 94 ? 9.760 19.901 -0.314 1.00 51.06 94 ASP A CA 1
ATOM 704 C C . ASP A 1 94 ? 9.891 18.535 0.363 1.00 51.06 94 ASP A C 1
ATOM 706 O O . ASP A 1 94 ? 9.359 17.524 -0.101 1.00 51.06 94 ASP A O 1
ATOM 710 N N . GLY A 1 95 ? 10.667 18.489 1.445 1.00 48.72 95 GLY A N 1
ATOM 711 C CA . GLY A 1 95 ? 10.700 17.341 2.336 1.00 48.72 95 GLY A CA 1
ATOM 712 C C . GLY A 1 95 ? 9.313 17.189 2.932 1.00 48.72 95 GLY A C 1
ATOM 713 O O . GLY A 1 95 ? 8.848 18.052 3.678 1.00 48.72 95 GLY A O 1
ATOM 714 N N . ALA A 1 96 ? 8.627 16.122 2.567 1.00 50.94 96 ALA A N 1
ATOM 715 C CA . ALA A 1 96 ? 7.328 15.866 3.127 1.00 50.94 96 ALA A CA 1
ATOM 716 C C . ALA A 1 96 ? 7.484 15.608 4.634 1.00 50.94 96 ALA A C 1
ATOM 718 O O . ALA A 1 96 ? 8.364 14.849 5.050 1.00 50.94 96 ALA A O 1
ATOM 719 N N . SER A 1 97 ? 6.668 16.246 5.478 1.00 58.12 97 SER A N 1
ATOM 720 C CA . SER A 1 97 ? 6.692 15.870 6.889 1.00 58.12 97 SER A CA 1
ATOM 721 C C . SER A 1 97 ? 6.105 14.466 7.027 1.00 58.12 97 SER A C 1
ATOM 723 O O . SER A 1 97 ? 5.166 14.108 6.312 1.00 58.12 97 SER A O 1
ATOM 725 N N . LEU A 1 98 ? 6.642 13.678 7.963 1.00 61.31 98 LEU A N 1
ATOM 726 C CA . LEU A 1 98 ? 6.107 12.360 8.315 1.00 61.31 98 LEU A CA 1
ATOM 727 C C . LEU A 1 98 ? 4.567 12.430 8.451 1.00 61.31 98 LEU A C 1
ATOM 729 O O . LEU A 1 98 ? 3.827 11.729 7.758 1.00 61.31 98 LEU A O 1
ATOM 733 N N . SER A 1 99 ? 4.072 13.410 9.215 1.00 61.44 99 SER A N 1
ATOM 734 C CA . SER A 1 99 ? 2.635 13.636 9.403 1.00 61.44 99 SER A CA 1
ATOM 735 C C . SER A 1 99 ? 1.845 13.900 8.116 1.00 61.44 99 SER A C 1
ATOM 737 O O . SER A 1 99 ? 0.720 13.409 8.006 1.00 61.44 99 SER A O 1
ATOM 739 N N . ASP A 1 100 ? 2.407 14.635 7.152 1.00 55.50 100 ASP A N 1
ATOM 740 C CA . ASP A 1 100 ? 1.707 15.027 5.916 1.00 55.50 100 ASP A CA 1
ATOM 741 C C . ASP A 1 100 ? 1.622 13.884 4.897 1.00 55.50 100 ASP A C 1
ATOM 743 O O . ASP A 1 100 ? 0.665 13.796 4.124 1.00 55.50 100 ASP A O 1
ATOM 747 N N . LEU A 1 101 ? 2.591 12.968 4.920 1.00 59.88 101 LEU A N 1
ATOM 748 C CA . LEU A 1 101 ? 2.576 11.764 4.087 1.00 59.88 101 LEU A CA 1
ATOM 749 C C . LEU A 1 101 ? 1.792 10.602 4.701 1.00 59.88 101 LEU A C 1
ATOM 751 O O . LEU A 1 101 ? 1.656 9.546 4.091 1.00 59.88 101 LEU A O 1
ATOM 755 N N . GLY A 1 102 ? 1.332 10.747 5.945 1.00 58.72 102 GLY A N 1
ATOM 756 C CA . GLY A 1 102 ? 0.868 9.597 6.717 1.00 58.72 102 GLY A CA 1
ATOM 757 C C . GLY A 1 102 ? 1.967 8.569 6.986 1.00 58.72 102 GLY A C 1
ATOM 758 O O . GLY A 1 102 ? 1.658 7.448 7.383 1.00 58.72 102 GLY A O 1
ATOM 759 N N . LEU A 1 103 ? 3.233 8.962 6.812 1.00 66.81 103 LEU A N 1
ATOM 760 C CA . LEU A 1 103 ? 4.375 8.224 7.324 1.00 66.81 103 LEU A CA 1
ATOM 761 C C . LEU A 1 103 ? 4.474 8.517 8.803 1.00 66.81 103 LEU A C 1
ATOM 763 O O . LEU A 1 103 ? 4.570 9.656 9.242 1.00 66.81 103 LEU A O 1
ATOM 767 N N . GLY A 1 104 ? 4.424 7.491 9.619 1.00 69.88 104 GLY A N 1
ATOM 768 C CA . GLY A 1 104 ? 4.515 7.733 11.035 1.00 69.88 104 GLY A CA 1
ATOM 769 C C . GLY A 1 104 ? 4.169 6.524 11.840 1.00 69.88 104 GLY A C 1
ATOM 770 O O . GLY A 1 104 ? 3.781 5.481 11.326 1.00 69.88 104 GLY A O 1
ATOM 771 N N . ASN A 1 105 ? 4.350 6.734 13.130 1.00 84.38 105 ASN A N 1
ATOM 772 C CA . ASN A 1 105 ? 4.322 5.725 14.153 1.00 84.38 105 ASN A CA 1
ATOM 773 C C . ASN A 1 105 ? 3.109 4.781 14.032 1.00 84.38 105 ASN A C 1
ATOM 775 O O . ASN A 1 105 ? 1.964 5.179 14.263 1.00 84.38 105 ASN A O 1
ATOM 779 N N . LEU A 1 106 ? 3.391 3.524 13.689 1.00 90.44 106 LEU A N 1
ATOM 780 C CA . LEU A 1 106 ? 2.448 2.412 13.696 1.00 90.44 106 LEU A CA 1
ATOM 781 C C . LEU A 1 106 ? 2.448 1.659 15.041 1.00 90.44 106 LEU A C 1
ATOM 783 O O . LEU A 1 106 ? 1.782 0.631 15.164 1.00 90.44 106 LEU A O 1
ATOM 787 N N . GLU A 1 107 ? 3.140 2.154 16.072 1.00 90.06 107 GLU A N 1
ATOM 788 C CA . GLU A 1 107 ? 3.064 1.612 17.429 1.00 90.06 107 GLU A CA 1
ATOM 789 C C . GLU A 1 107 ? 1.611 1.543 17.907 1.00 90.06 107 GLU A C 1
ATOM 791 O O . GLU A 1 107 ? 0.822 2.482 17.792 1.00 90.06 107 GLU A O 1
ATOM 796 N N . GLY A 1 108 ? 1.257 0.392 18.472 1.00 88.81 108 GLY A N 1
ATOM 797 C CA . GLY A 1 108 ? -0.090 0.117 18.961 1.00 88.81 108 GLY A CA 1
ATOM 798 C C . GLY A 1 108 ? -1.070 -0.326 17.876 1.00 88.81 108 GLY A C 1
ATOM 799 O O . GLY A 1 108 ? -2.079 -0.943 18.218 1.00 88.81 108 GLY A O 1
ATOM 800 N N . TYR A 1 109 ? -0.776 -0.102 16.593 1.00 92.12 109 TYR A N 1
ATOM 801 C CA . TYR A 1 109 ? -1.552 -0.674 15.499 1.00 92.12 109 TYR A CA 1
ATOM 802 C C . TYR A 1 109 ? -1.150 -2.125 15.244 1.00 92.12 109 TYR A C 1
ATOM 804 O O . TYR A 1 109 ? -0.019 -2.550 15.449 1.00 92.12 109 TYR A O 1
ATOM 812 N N . SER A 1 110 ? -2.122 -2.905 14.792 1.00 94.12 110 SER A N 1
ATOM 813 C CA . SER A 1 110 ? -1.944 -4.326 14.446 1.00 94.12 110 SER A CA 1
ATOM 814 C C . SER A 1 110 ? -2.319 -4.616 12.998 1.00 94.12 110 SER A C 1
ATOM 816 O O . SER A 1 110 ? -2.125 -5.724 12.509 1.00 94.12 110 SER A O 1
ATOM 818 N N . MET A 1 111 ? -2.870 -3.617 12.312 1.00 94.88 111 MET A N 1
ATOM 819 C CA . MET A 1 111 ? -3.340 -3.737 10.949 1.00 94.88 111 MET A CA 1
ATOM 820 C C . MET A 1 111 ? -3.315 -2.372 10.272 1.00 94.88 111 MET A C 1
ATOM 822 O O . MET A 1 111 ? -3.630 -1.367 10.907 1.00 94.88 111 MET A O 1
ATOM 826 N N . PHE A 1 112 ? -3.042 -2.351 8.974 1.00 95.00 112 PHE A N 1
ATOM 827 C CA . PHE A 1 112 ? -3.336 -1.231 8.085 1.00 95.00 112 PHE A CA 1
ATOM 828 C C . PHE A 1 112 ? -4.485 -1.626 7.152 1.00 95.00 112 PHE A C 1
ATOM 830 O O . PHE A 1 112 ? -4.496 -2.735 6.623 1.00 95.00 112 PHE A O 1
ATOM 837 N N . SER A 1 113 ? -5.486 -0.763 6.970 1.00 95.75 113 SER A N 1
ATOM 838 C CA . SER A 1 113 ? -6.621 -1.048 6.095 1.00 95.75 113 SER A CA 1
ATOM 839 C C . SER A 1 113 ? -7.048 0.147 5.256 1.00 95.75 113 SER A C 1
ATOM 841 O O . SER A 1 113 ? -7.043 1.286 5.715 1.00 95.75 113 SER A O 1
ATOM 843 N N . GLN A 1 114 ? -7.489 -0.148 4.036 1.00 96.56 114 GLN A N 1
ATOM 844 C CA . GLN A 1 114 ? -7.895 0.835 3.043 1.00 96.56 114 GLN A CA 1
ATOM 845 C C . GLN A 1 114 ? -9.023 0.261 2.179 1.00 96.56 114 GLN A C 1
ATOM 847 O O . GLN A 1 114 ? -9.064 -0.947 1.928 1.00 96.56 114 GLN A O 1
ATOM 852 N N . SER A 1 115 ? -9.962 1.104 1.742 1.00 97.69 115 SER A N 1
ATOM 853 C CA . SER A 1 115 ? -10.989 0.702 0.771 1.00 97.69 115 SER A CA 1
ATOM 854 C C . SER A 1 115 ? -10.652 1.224 -0.615 1.00 97.69 115 SER A C 1
ATOM 856 O O . SER A 1 115 ? -10.213 2.365 -0.756 1.00 97.69 115 SER A O 1
ATOM 858 N N . PHE A 1 116 ? -10.896 0.387 -1.618 1.00 98.12 116 PHE A N 1
ATOM 859 C CA . PHE A 1 116 ? -10.664 0.676 -3.024 1.00 98.12 116 PHE A CA 1
ATOM 860 C C . PHE A 1 116 ? -11.936 0.462 -3.833 1.00 98.12 116 PHE A C 1
ATOM 862 O O . PHE A 1 116 ? -12.713 -0.452 -3.551 1.00 98.12 116 PHE A O 1
ATOM 869 N N . GLN A 1 117 ? -12.109 1.260 -4.878 1.00 98.31 117 GLN A N 1
ATOM 870 C CA . GLN A 1 117 ? -13.050 1.013 -5.960 1.00 98.31 117 GLN A CA 1
ATOM 871 C C . GLN A 1 117 ? -12.294 1.062 -7.284 1.00 98.31 117 GLN A C 1
ATOM 873 O O . GLN A 1 117 ? -11.701 2.083 -7.633 1.00 98.31 117 GLN A O 1
ATOM 878 N N . ASN A 1 118 ? -12.329 -0.038 -8.030 1.00 98.00 118 ASN A N 1
ATOM 879 C CA . ASN A 1 118 ? -11.746 -0.096 -9.358 1.00 98.00 118 ASN A CA 1
ATOM 880 C C . ASN A 1 118 ? -12.720 0.544 -10.355 1.00 98.00 118 ASN A C 1
ATOM 882 O O . ASN A 1 118 ? -13.737 -0.047 -10.713 1.00 98.00 118 ASN A O 1
ATOM 886 N N . VAL A 1 119 ? -12.414 1.757 -10.810 1.00 97.56 119 VAL A N 1
ATOM 887 C CA . VAL A 1 119 ? -13.206 2.480 -11.821 1.00 97.56 119 VAL A CA 1
ATOM 888 C C . VAL A 1 119 ? -12.587 2.371 -13.222 1.00 97.56 119 VAL A C 1
ATOM 890 O O . VAL A 1 119 ? -12.981 3.086 -14.145 1.00 97.56 119 VAL A O 1
ATOM 893 N N . SER A 1 120 ? -11.623 1.462 -13.390 1.00 95.44 120 SER A N 1
ATOM 894 C CA . SER A 1 120 ? -11.017 1.105 -14.673 1.00 95.44 120 SER A CA 1
ATOM 895 C C . SER A 1 120 ? -11.951 0.239 -15.517 1.00 95.44 120 SER A C 1
ATOM 897 O O . SER A 1 120 ? -12.978 -0.257 -15.055 1.00 95.44 120 SER A O 1
ATOM 899 N N . LYS A 1 121 ? -11.552 -0.001 -16.771 1.00 93.06 121 LYS A N 1
ATOM 900 C CA . LYS A 1 121 ? -12.234 -0.945 -17.670 1.00 93.06 121 LYS A CA 1
ATOM 901 C C . LYS A 1 121 ? -11.899 -2.415 -17.396 1.00 93.06 121 LYS A C 1
ATOM 903 O O . LYS A 1 121 ? -12.679 -3.282 -17.775 1.00 93.06 121 LYS A O 1
ATOM 908 N N . HIS A 1 122 ? -10.754 -2.685 -16.773 1.00 93.00 122 HIS A N 1
ATOM 909 C CA . HIS A 1 122 ? -10.228 -4.029 -16.538 1.00 93.00 122 HIS A CA 1
ATOM 910 C C . HIS A 1 122 ? -10.131 -4.323 -15.044 1.00 93.00 122 HIS A C 1
ATOM 912 O O . HIS A 1 122 ? -10.079 -3.397 -14.231 1.00 93.00 122 HIS A O 1
ATOM 918 N N . ALA A 1 123 ? -10.124 -5.609 -14.694 1.00 95.44 123 ALA A N 1
ATOM 919 C CA . ALA A 1 123 ? -9.777 -6.046 -13.351 1.00 95.44 123 ALA A CA 1
ATOM 920 C C . ALA A 1 123 ? -8.295 -5.759 -13.078 1.00 95.44 123 ALA A C 1
ATOM 922 O O . ALA A 1 123 ? -7.468 -5.855 -13.983 1.00 95.44 123 ALA A O 1
ATOM 923 N N . TRP A 1 124 ? -7.980 -5.428 -11.830 1.00 96.75 124 TRP A N 1
ATOM 924 C CA . TRP A 1 124 ? -6.615 -5.171 -11.379 1.00 96.75 124 TRP A CA 1
ATOM 925 C C . TRP A 1 124 ? -6.359 -5.889 -10.056 1.00 96.75 124 TRP A C 1
ATOM 927 O O . TRP A 1 124 ? -7.289 -6.121 -9.277 1.00 96.75 124 TRP A O 1
ATOM 937 N N . HIS A 1 125 ? -5.106 -6.251 -9.815 1.00 98.00 125 HIS A N 1
ATOM 938 C CA . HIS A 1 125 ? -4.628 -6.786 -8.551 1.00 98.00 125 HIS A CA 1
ATOM 939 C C . HIS A 1 125 ? -4.174 -5.652 -7.640 1.00 98.00 125 HIS A C 1
ATOM 941 O O . HIS A 1 125 ? -3.527 -4.704 -8.077 1.00 98.00 125 HIS A O 1
ATOM 947 N N . PHE A 1 126 ? -4.494 -5.786 -6.360 1.00 98.31 126 PHE A N 1
ATOM 948 C CA . PHE A 1 126 ? -4.193 -4.803 -5.334 1.00 98.31 126 PHE A CA 1
ATOM 949 C C . PHE A 1 126 ? -3.565 -5.476 -4.123 1.00 98.31 126 PHE A C 1
ATOM 951 O O . PHE A 1 126 ? -4.033 -6.530 -3.688 1.00 98.31 126 PHE A O 1
ATOM 958 N N . SER A 1 127 ? -2.563 -4.836 -3.538 1.00 98.38 127 SER A N 1
ATOM 959 C CA . SER A 1 127 ? -2.042 -5.182 -2.215 1.00 98.38 127 SER A CA 1
ATOM 960 C C . SER A 1 127 ? -1.736 -3.906 -1.435 1.00 98.38 127 SER A C 1
ATOM 962 O O . SER A 1 127 ? -1.464 -2.863 -2.014 1.00 98.38 127 SER A O 1
ATOM 964 N N . LEU A 1 128 ? -1.830 -3.963 -0.116 1.00 97.69 128 LEU A N 1
ATOM 965 C CA . LEU A 1 128 ? -1.330 -2.959 0.808 1.00 97.69 128 LEU A CA 1
ATOM 966 C C . LEU A 1 128 ? 0.087 -3.320 1.216 1.00 97.69 128 LEU A C 1
ATOM 968 O O . LEU A 1 128 ? 0.389 -4.499 1.415 1.00 97.69 128 LEU A O 1
ATOM 972 N N . PHE A 1 129 ? 0.913 -2.301 1.421 1.00 97.25 129 PHE A N 1
ATOM 973 C CA . PHE A 1 129 ? 2.264 -2.484 1.924 1.00 97.25 129 PHE A CA 1
ATOM 974 C C . PHE A 1 129 ? 2.629 -1.464 3.003 1.00 97.25 129 PHE A C 1
ATOM 976 O O . PHE A 1 129 ? 2.041 -0.382 3.089 1.00 97.25 129 PHE A O 1
ATOM 983 N N . ALA A 1 130 ? 3.630 -1.817 3.805 1.00 95.25 130 ALA A N 1
ATOM 984 C CA . ALA A 1 130 ? 4.325 -0.921 4.718 1.00 95.25 130 ALA A CA 1
ATOM 985 C C . ALA A 1 130 ? 5.821 -1.259 4.734 1.00 95.25 130 ALA A C 1
ATOM 987 O O . ALA A 1 130 ? 6.199 -2.428 4.729 1.00 95.25 130 ALA A O 1
ATOM 988 N N . GLY A 1 131 ? 6.663 -0.236 4.769 1.00 94.00 131 GLY A N 1
ATOM 989 C CA . GLY A 1 131 ? 8.104 -0.337 4.928 1.00 94.00 131 GLY A CA 1
ATOM 990 C C . GLY A 1 131 ? 8.539 0.183 6.292 1.00 94.00 131 GLY A C 1
ATOM 991 O O . GLY A 1 131 ? 8.200 1.312 6.654 1.00 94.00 131 GLY A O 1
ATOM 992 N N . ILE A 1 132 ? 9.291 -0.626 7.036 1.00 93.25 132 ILE A N 1
ATOM 993 C CA . ILE A 1 132 ? 9.800 -0.303 8.375 1.00 93.25 132 ILE A CA 1
ATOM 994 C C . ILE A 1 132 ? 11.329 -0.245 8.351 1.00 93.25 132 ILE A C 1
ATOM 996 O O . ILE A 1 132 ? 11.975 -1.133 7.795 1.00 93.25 132 ILE A O 1
ATOM 1000 N N . GLY A 1 133 ? 11.900 0.782 8.977 1.00 88.50 133 GLY A N 1
ATOM 1001 C CA . GLY A 1 133 ? 13.337 1.061 9.019 1.00 88.50 133 GLY A CA 1
ATOM 1002 C C . GLY A 1 133 ? 13.801 1.995 7.899 1.00 88.50 133 GLY A C 1
ATOM 1003 O O . GLY A 1 133 ? 13.236 2.019 6.798 1.00 88.50 133 GLY A O 1
ATOM 1004 N N . TYR A 1 134 ? 14.849 2.773 8.174 1.00 79.88 134 TYR A N 1
ATOM 1005 C CA . TYR A 1 134 ? 15.405 3.754 7.242 1.00 79.88 134 TYR A CA 1
ATOM 1006 C C . TYR A 1 134 ? 16.702 3.258 6.597 1.00 79.88 134 TYR A C 1
ATOM 1008 O O . TYR A 1 134 ? 17.783 3.317 7.185 1.00 79.88 134 TYR A O 1
ATOM 1016 N N . ALA A 1 135 ? 16.631 2.846 5.328 1.00 67.06 135 ALA A N 1
ATOM 1017 C CA . ALA A 1 135 ? 17.802 2.333 4.611 1.00 67.06 135 ALA A CA 1
ATOM 1018 C C . ALA A 1 135 ? 18.999 3.313 4.584 1.00 67.06 135 ALA A C 1
ATOM 1020 O O . ALA A 1 135 ? 20.159 2.901 4.634 1.00 67.06 135 ALA A O 1
ATOM 1021 N N . HIS A 1 136 ? 18.738 4.623 4.551 1.00 68.19 136 HIS A N 1
ATOM 1022 C CA . HIS A 1 136 ? 19.780 5.654 4.546 1.00 68.19 136 HIS A CA 1
ATOM 1023 C C . HIS A 1 136 ? 20.484 5.827 5.901 1.00 68.19 136 HIS A C 1
ATOM 1025 O O . HIS A 1 136 ? 21.645 6.236 5.937 1.00 68.19 136 HIS A O 1
ATOM 1031 N N . GLU A 1 137 ? 19.832 5.452 7.002 1.00 78.31 137 GLU A N 1
ATOM 1032 C CA . GLU A 1 137 ? 20.430 5.427 8.343 1.00 78.31 137 GLU A CA 1
ATOM 1033 C C . GLU A 1 137 ? 21.179 4.116 8.618 1.00 78.31 137 GLU A C 1
ATOM 1035 O O . GLU A 1 137 ? 21.653 3.871 9.726 1.00 78.31 137 GLU A O 1
ATOM 1040 N N . ARG A 1 138 ? 21.368 3.289 7.577 1.00 82.75 138 ARG A N 1
ATOM 1041 C CA . ARG A 1 138 ? 22.014 1.970 7.644 1.00 82.75 138 ARG A CA 1
ATOM 1042 C C . ARG A 1 138 ? 21.216 0.962 8.476 1.00 82.75 138 ARG A C 1
ATOM 1044 O O . ARG A 1 138 ? 21.772 -0.045 8.917 1.00 82.75 138 ARG A O 1
ATOM 1051 N N . GLU A 1 139 ? 19.924 1.216 8.658 1.00 87.56 139 GLU A N 1
ATOM 1052 C CA . GLU A 1 139 ? 18.982 0.290 9.275 1.00 87.56 139 GLU A CA 1
ATOM 1053 C C . GLU A 1 139 ? 18.504 -0.741 8.250 1.00 87.56 139 GLU A C 1
ATOM 1055 O O . GLU A 1 139 ? 18.412 -0.462 7.055 1.00 87.56 139 GLU A O 1
ATOM 1060 N N . THR A 1 140 ? 18.192 -1.954 8.710 1.00 92.31 140 THR A N 1
ATOM 1061 C CA . THR A 1 140 ? 17.558 -2.951 7.837 1.00 92.31 140 THR A CA 1
ATOM 1062 C C . THR A 1 140 ? 16.150 -2.484 7.495 1.00 92.31 140 THR A C 1
ATOM 1064 O O . THR A 1 140 ? 15.361 -2.208 8.394 1.00 92.31 140 THR A O 1
ATOM 1067 N N . TYR A 1 141 ? 15.848 -2.422 6.203 1.00 93.06 141 TYR A N 1
ATOM 1068 C CA . TYR A 1 141 ? 14.514 -2.138 5.699 1.00 93.06 141 TYR A CA 1
ATOM 1069 C C . TYR A 1 141 ? 13.697 -3.427 5.668 1.00 93.06 141 TYR A C 1
ATOM 1071 O O . TYR A 1 141 ? 14.171 -4.438 5.149 1.00 93.06 141 TYR A O 1
ATOM 1079 N N . TYR A 1 142 ? 12.480 -3.390 6.197 1.00 96.25 142 TYR A N 1
ATOM 1080 C CA . TYR A 1 142 ? 11.513 -4.478 6.125 1.00 96.25 142 TYR A CA 1
ATOM 1081 C C . TYR A 1 142 ? 10.328 -4.032 5.286 1.00 96.25 142 TYR A C 1
ATOM 1083 O O . TYR A 1 142 ? 9.643 -3.087 5.659 1.00 96.25 142 TYR A O 1
ATOM 1091 N N . TYR A 1 143 ? 10.074 -4.734 4.190 1.00 96.44 143 TYR A N 1
ATOM 1092 C CA . TYR A 1 143 ? 8.884 -4.567 3.369 1.00 96.44 143 TYR A CA 1
ATOM 1093 C C . TYR A 1 143 ? 7.852 -5.606 3.799 1.00 96.44 143 TYR A C 1
ATOM 1095 O O . TYR A 1 143 ? 8.149 -6.800 3.835 1.00 96.44 143 TYR A O 1
ATOM 1103 N N . LEU A 1 144 ? 6.662 -5.145 4.166 1.00 97.81 144 LEU A N 1
ATOM 1104 C CA . LEU A 1 144 ? 5.529 -5.963 4.568 1.00 97.81 144 LEU A CA 1
ATOM 1105 C C . LEU A 1 144 ? 4.428 -5.776 3.532 1.00 97.81 144 LEU A C 1
ATOM 1107 O O . LEU A 1 144 ? 4.096 -4.633 3.224 1.00 97.81 144 LEU A O 1
ATOM 1111 N N . GLN A 1 145 ? 3.806 -6.856 3.066 1.00 98.12 145 GLN A N 1
ATOM 1112 C CA . GLN A 1 145 ? 2.606 -6.768 2.230 1.00 98.12 145 GLN A CA 1
ATOM 1113 C C . GLN A 1 145 ? 1.542 -7.794 2.623 1.00 98.12 145 GLN A C 1
ATOM 1115 O O . GLN A 1 145 ? 1.819 -8.785 3.305 1.00 98.12 145 GLN A O 1
ATOM 1120 N N . ASN A 1 146 ? 0.304 -7.541 2.203 1.00 98.38 146 ASN A N 1
ATOM 1121 C CA . ASN A 1 146 ? -0.793 -8.497 2.327 1.00 98.38 146 ASN A CA 1
ATOM 1122 C C . ASN A 1 146 ? -0.954 -9.319 1.037 1.00 98.38 146 ASN A C 1
ATOM 1124 O O . ASN A 1 146 ? -0.281 -9.084 0.036 1.00 98.38 146 ASN A O 1
ATOM 1128 N N . GLU A 1 147 ? -1.884 -10.275 1.048 1.00 97.81 147 GLU A N 1
ATOM 1129 C CA . GLU A 1 147 ? -2.186 -11.051 -0.154 1.00 97.81 147 GLU A CA 1
ATOM 1130 C C . GLU A 1 147 ? -2.782 -10.152 -1.243 1.00 97.81 147 GLU A C 1
ATOM 1132 O O . GLU A 1 147 ? -3.601 -9.265 -0.975 1.00 97.81 147 GLU A O 1
ATOM 1137 N N . TRP A 1 148 ? -2.400 -10.426 -2.488 1.00 97.88 148 TRP A N 1
ATOM 1138 C CA . TRP A 1 148 ? -2.960 -9.754 -3.649 1.00 97.88 148 TRP A CA 1
ATOM 1139 C C . TRP A 1 148 ? -4.437 -10.100 -3.821 1.00 97.88 148 TRP A C 1
ATOM 1141 O O . TRP A 1 148 ? -4.815 -11.268 -3.908 1.00 97.88 148 TRP A O 1
ATOM 1151 N N . ALA A 1 149 ? -5.270 -9.074 -3.948 1.00 97.88 149 ALA A N 1
ATOM 1152 C CA . ALA A 1 149 ? -6.692 -9.204 -4.218 1.00 97.88 149 ALA A CA 1
ATOM 1153 C C . ALA A 1 149 ? -7.017 -8.665 -5.610 1.00 97.88 149 ALA A C 1
ATOM 1155 O O . ALA A 1 149 ? -6.679 -7.530 -5.939 1.00 97.88 149 ALA A O 1
ATOM 1156 N N . MET A 1 150 ? -7.712 -9.464 -6.417 1.00 98.00 150 MET A N 1
ATOM 1157 C CA . MET A 1 150 ? -8.271 -8.998 -7.684 1.00 98.00 150 MET A CA 1
ATOM 1158 C C . MET A 1 150 ? -9.573 -8.233 -7.418 1.00 98.00 150 MET A C 1
ATOM 1160 O O . MET A 1 150 ? -10.464 -8.742 -6.735 1.00 98.00 150 MET A O 1
ATOM 1164 N N . ILE A 1 151 ? -9.693 -7.022 -7.961 1.00 98.06 151 ILE A N 1
ATOM 1165 C CA . ILE A 1 151 ? -10.922 -6.220 -7.918 1.00 98.06 151 ILE A CA 1
ATOM 1166 C C . ILE A 1 151 ? -11.393 -5.998 -9.354 1.00 98.06 151 ILE A C 1
ATOM 1168 O O . ILE A 1 151 ? -10.729 -5.314 -10.136 1.00 98.06 151 ILE A O 1
ATOM 1172 N N . ASP A 1 152 ? -12.552 -6.561 -9.694 1.00 97.81 152 ASP A N 1
ATOM 1173 C CA . ASP A 1 152 ? -13.165 -6.406 -11.015 1.00 97.81 152 ASP A CA 1
ATOM 1174 C C . ASP A 1 152 ? -13.547 -4.950 -11.321 1.00 97.81 152 ASP A C 1
ATOM 1176 O O . ASP A 1 152 ? -13.763 -4.128 -10.427 1.00 97.81 152 ASP A O 1
ATOM 1180 N N . ALA A 1 153 ? -13.678 -4.636 -12.611 1.00 96.81 153 ALA A N 1
ATOM 1181 C CA . ALA A 1 153 ? -14.128 -3.329 -13.073 1.00 96.81 153 ALA A CA 1
ATOM 1182 C C . ALA A 1 153 ? -15.495 -2.949 -12.467 1.00 96.81 153 ALA A C 1
ATOM 1184 O O . ALA A 1 153 ? -16.463 -3.708 -12.529 1.00 96.81 153 ALA A O 1
ATOM 1185 N N . GLY A 1 154 ? -15.580 -1.751 -11.889 1.00 97.25 154 GLY A N 1
ATOM 1186 C CA . GLY A 1 154 ? -16.766 -1.221 -11.213 1.00 97.25 154 GLY A CA 1
ATOM 1187 C C . GLY A 1 154 ? -16.976 -1.728 -9.782 1.00 97.25 154 GLY A C 1
ATOM 1188 O O . GLY A 1 154 ? -17.849 -1.202 -9.086 1.00 97.25 154 GLY A O 1
ATOM 1189 N N . MET A 1 155 ? -1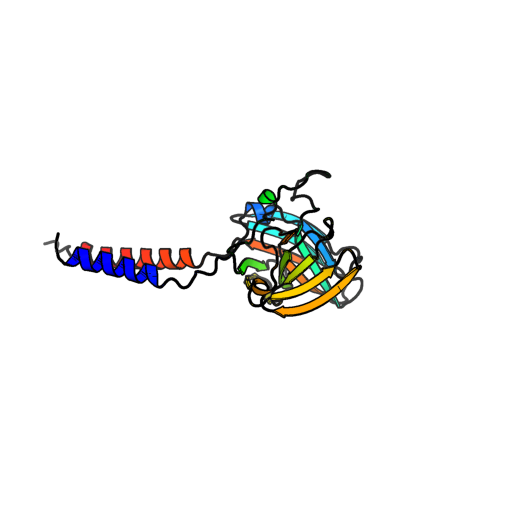6.191 -2.705 -9.323 1.00 98.31 155 MET A N 1
ATOM 1190 C CA . MET A 1 155 ? -16.303 -3.276 -7.981 1.00 98.31 155 MET A CA 1
ATOM 1191 C C . MET A 1 155 ? -15.413 -2.538 -6.980 1.00 98.31 155 MET A C 1
ATOM 1193 O O . MET A 1 155 ? -14.485 -1.813 -7.340 1.00 98.31 155 MET A O 1
ATOM 1197 N N . GLY A 1 156 ? -15.707 -2.728 -5.695 1.00 97.50 156 GLY A N 1
ATOM 1198 C CA . GLY A 1 156 ? -14.877 -2.231 -4.607 1.00 97.50 156 GLY A CA 1
ATOM 1199 C C . GLY A 1 156 ? -14.594 -3.305 -3.570 1.00 97.50 156 GLY A C 1
ATOM 1200 O O . GLY A 1 156 ? -15.381 -4.236 -3.391 1.00 97.50 156 GLY A O 1
ATOM 1201 N N . ALA A 1 157 ? -13.466 -3.163 -2.887 1.00 97.25 157 ALA A N 1
ATOM 1202 C CA . ALA A 1 157 ? -13.039 -4.060 -1.825 1.00 97.25 157 ALA A CA 1
ATOM 1203 C C . ALA A 1 157 ? -12.335 -3.283 -0.712 1.00 97.25 157 ALA A C 1
ATOM 1205 O O . ALA A 1 157 ? -11.717 -2.243 -0.938 1.00 97.25 157 ALA A O 1
ATOM 1206 N N . LYS A 1 158 ? -12.415 -3.821 0.504 1.00 96.88 158 LYS A N 1
ATOM 1207 C CA . LYS A 1 158 ? -11.585 -3.398 1.630 1.00 96.88 158 LYS A CA 1
ATOM 1208 C C . LYS A 1 158 ? -10.412 -4.359 1.733 1.00 96.88 158 LYS A C 1
ATOM 1210 O O 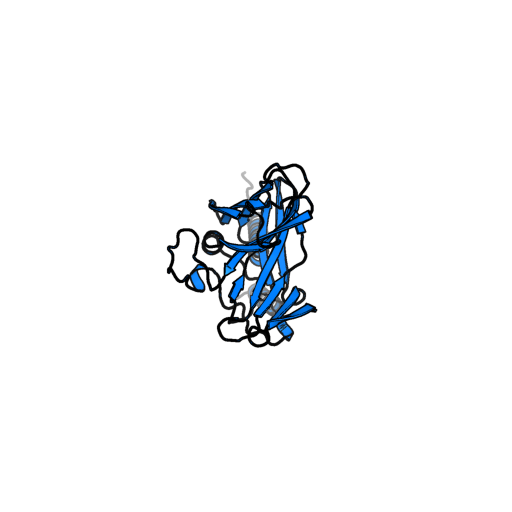. LYS A 1 158 ? -10.635 -5.561 1.858 1.00 96.88 158 LYS A O 1
ATOM 1215 N N . LEU A 1 159 ? -9.199 -3.823 1.722 1.00 97.56 159 LEU A N 1
ATOM 1216 C CA . LEU A 1 159 ? -7.981 -4.589 1.953 1.00 97.56 159 LEU A CA 1
ATOM 1217 C C . LEU A 1 159 ? -7.436 -4.317 3.347 1.00 97.56 159 LEU A C 1
ATOM 1219 O O . LEU A 1 159 ? -7.677 -3.260 3.941 1.00 97.56 159 LEU A O 1
ATOM 1223 N N . SER A 1 160 ? -6.711 -5.301 3.862 1.00 97.19 160 SER A N 1
ATOM 1224 C CA . SER A 1 160 ? -6.115 -5.277 5.188 1.00 97.19 160 SER A CA 1
ATOM 1225 C C . SER A 1 160 ? -4.746 -5.941 5.140 1.00 97.19 160 SER A C 1
ATOM 1227 O O . SER A 1 160 ? -4.631 -7.098 4.741 1.00 97.19 160 SER A O 1
ATOM 1229 N N . LEU A 1 161 ? -3.730 -5.210 5.582 1.00 97.50 161 LEU A N 1
ATOM 1230 C CA . LEU A 1 161 ? -2.417 -5.721 5.940 1.00 97.50 161 LEU A CA 1
ATOM 1231 C C . LEU A 1 161 ? -2.421 -6.014 7.437 1.00 97.50 161 LEU A C 1
ATOM 1233 O O . LEU A 1 161 ? -2.366 -5.091 8.245 1.00 97.50 161 LEU A O 1
ATOM 1237 N N . ASP A 1 162 ? -2.548 -7.291 7.792 1.00 97.12 162 ASP A N 1
ATOM 1238 C CA . ASP A 1 162 ? -2.467 -7.773 9.171 1.00 97.12 162 ASP A CA 1
ATOM 1239 C C . ASP A 1 162 ? -0.996 -7.959 9.557 1.00 97.12 162 ASP A C 1
ATOM 1241 O O . ASP A 1 162 ? -0.316 -8.840 9.036 1.00 97.12 162 ASP A O 1
ATOM 1245 N N . PHE A 1 163 ? -0.492 -7.148 10.488 1.00 96.69 163 PHE A N 1
ATOM 1246 C CA . PHE A 1 163 ? 0.911 -7.215 10.905 1.00 96.69 163 PHE A CA 1
ATOM 1247 C C . PHE A 1 163 ? 1.252 -8.514 11.652 1.00 96.69 163 PHE A C 1
ATOM 1249 O O . PHE A 1 163 ? 2.428 -8.836 11.819 1.00 96.69 163 PHE A O 1
ATOM 1256 N N . SER A 1 164 ? 0.252 -9.285 12.088 1.00 96.81 164 SER A N 1
ATOM 1257 C CA . SER A 1 164 ? 0.454 -10.617 12.662 1.00 96.81 164 SER A CA 1
ATOM 1258 C C . SER A 1 164 ? 0.563 -11.736 11.617 1.00 96.81 164 SER A C 1
ATOM 1260 O O . SER A 1 164 ? 0.970 -12.845 11.970 1.00 96.81 164 SER A O 1
ATOM 1262 N N . ASN A 1 165 ? 0.243 -11.445 10.352 1.00 97.62 165 ASN A N 1
ATOM 1263 C CA . ASN A 1 165 ? 0.349 -12.361 9.220 1.00 97.62 165 ASN A CA 1
ATOM 1264 C C . ASN A 1 165 ? 0.572 -11.581 7.910 1.00 97.62 165 ASN A C 1
ATOM 1266 O O . ASN A 1 165 ? -0.326 -11.475 7.072 1.00 97.62 165 ASN A O 1
ATOM 1270 N N . ALA A 1 166 ? 1.773 -11.031 7.753 1.00 98.25 166 ALA A N 1
ATOM 1271 C CA . ALA A 1 166 ? 2.201 -10.319 6.552 1.00 98.25 166 ALA A CA 1
ATOM 1272 C C . ALA A 1 166 ? 3.277 -11.123 5.822 1.00 98.25 166 ALA A C 1
ATOM 1274 O O . ALA A 1 166 ? 4.039 -11.852 6.461 1.00 98.25 166 ALA A O 1
ATOM 1275 N N . GLU A 1 167 ? 3.370 -10.973 4.505 1.00 98.44 167 GLU A N 1
ATOM 1276 C CA . GLU A 1 167 ? 4.530 -11.436 3.747 1.00 98.44 167 GLU A CA 1
ATOM 1277 C C . GLU A 1 167 ? 5.656 -10.421 3.936 1.00 98.44 167 GLU A C 1
ATOM 1279 O O . GLU A 1 167 ? 5.431 -9.217 3.789 1.00 98.44 167 GLU A O 1
ATOM 1284 N N . ILE A 1 168 ? 6.839 -10.896 4.331 1.00 98.25 168 ILE A N 1
ATOM 1285 C CA . ILE A 1 168 ? 7.938 -10.028 4.755 1.00 98.25 168 ILE A CA 1
ATOM 1286 C C . ILE A 1 168 ? 9.188 -10.293 3.919 1.00 98.25 168 ILE A C 1
ATOM 1288 O O . ILE A 1 168 ? 9.651 -11.433 3.784 1.00 98.25 168 ILE A O 1
ATOM 1292 N N . TRP A 1 169 ? 9.795 -9.209 3.448 1.00 97.69 169 TRP A N 1
ATOM 1293 C CA . TRP A 1 169 ? 11.139 -9.175 2.888 1.00 97.69 169 TRP A CA 1
ATOM 1294 C C . TRP A 1 169 ? 11.974 -8.197 3.686 1.00 97.69 169 TRP A C 1
ATOM 1296 O O . TRP A 1 169 ? 11.463 -7.217 4.224 1.00 97.69 169 TRP A O 1
ATOM 1306 N N . SER A 1 170 ? 13.270 -8.453 3.744 1.00 96.25 170 SER A N 1
ATOM 1307 C CA . SER A 1 170 ? 14.225 -7.522 4.312 1.00 96.25 170 SER A CA 1
ATOM 1308 C C . SER A 1 170 ? 15.321 -7.183 3.319 1.00 96.25 170 SER A C 1
ATOM 1310 O O . SER A 1 170 ? 15.686 -7.988 2.458 1.00 96.25 170 SER A O 1
ATOM 1312 N N . TRP A 1 171 ? 15.852 -5.976 3.458 1.00 94.81 171 TRP A N 1
ATOM 1313 C CA . TRP A 1 171 ? 17.025 -5.507 2.745 1.00 94.81 171 TRP A CA 1
ATOM 1314 C C . TRP A 1 171 ? 17.977 -4.821 3.719 1.00 94.81 171 TRP A C 1
ATOM 1316 O O . TRP A 1 171 ? 17.603 -3.891 4.436 1.00 94.81 171 TRP A O 1
ATOM 1326 N N . ASN A 1 172 ? 19.221 -5.291 3.754 1.00 93.81 172 ASN A N 1
ATOM 1327 C CA . ASN A 1 172 ? 20.276 -4.682 4.544 1.00 93.81 172 ASN A CA 1
ATOM 1328 C C . ASN A 1 172 ? 21.083 -3.718 3.655 1.00 93.81 172 ASN A C 1
ATOM 1330 O O . ASN A 1 172 ? 21.842 -4.178 2.801 1.00 93.81 172 ASN A O 1
ATOM 1334 N N . PRO A 1 173 ? 21.000 -2.393 3.863 1.00 88.31 173 PRO A N 1
ATOM 1335 C CA . PRO A 1 173 ? 21.711 -1.419 3.031 1.00 88.31 173 PRO A CA 1
ATOM 1336 C C . PRO A 1 173 ? 23.237 -1.447 3.227 1.00 88.31 173 PRO A C 1
ATOM 1338 O O . PRO A 1 173 ? 23.974 -0.919 2.397 1.00 88.31 173 PRO A O 1
ATOM 1341 N N . VAL A 1 174 ? 23.743 -2.044 4.315 1.00 91.69 174 VAL A N 1
ATOM 1342 C CA . VAL A 1 174 ? 25.185 -2.157 4.592 1.00 91.69 174 VAL A CA 1
ATOM 1343 C C . VAL A 1 174 ? 25.814 -3.308 3.815 1.00 91.69 174 VAL A C 1
ATOM 1345 O O . VAL A 1 174 ? 26.918 -3.151 3.296 1.00 91.69 174 VAL A O 1
ATOM 1348 N N . THR A 1 175 ? 25.141 -4.460 3.754 1.00 94.62 175 THR A N 1
ATOM 1349 C CA . THR A 1 175 ? 25.637 -5.652 3.042 1.00 94.62 175 THR A CA 1
ATOM 1350 C C . THR A 1 175 ? 25.100 -5.758 1.617 1.00 94.62 175 THR A C 1
ATOM 1352 O O . THR A 1 175 ? 25.689 -6.456 0.796 1.00 94.62 175 THR A O 1
ATOM 1355 N N . GLY A 1 176 ? 24.004 -5.061 1.307 1.00 92.50 176 GLY A N 1
ATOM 1356 C CA . GLY A 1 176 ? 23.255 -5.196 0.059 1.00 92.50 176 GLY A CA 1
ATOM 1357 C C . GLY A 1 176 ? 22.402 -6.466 -0.008 1.00 92.50 176 GLY A C 1
ATOM 1358 O O . GLY A 1 176 ? 21.793 -6.730 -1.041 1.00 92.50 176 GLY A O 1
ATOM 1359 N N . GLU A 1 177 ? 22.360 -7.264 1.060 1.00 95.12 177 GLU A N 1
ATOM 1360 C CA . GLU A 1 177 ? 21.642 -8.536 1.083 1.00 95.12 177 GLU A CA 1
ATOM 1361 C C . GLU A 1 177 ? 20.133 -8.313 1.153 1.00 95.12 177 GLU A C 1
ATOM 1363 O O . GLU A 1 177 ? 19.640 -7.539 1.977 1.00 95.12 177 GLU A O 1
ATOM 1368 N N . THR A 1 178 ? 19.400 -9.041 0.314 1.00 95.88 178 THR A N 1
ATOM 1369 C CA . THR A 1 178 ? 17.946 -9.166 0.387 1.00 95.88 178 THR A CA 1
ATOM 1370 C C . THR A 1 178 ? 17.574 -10.543 0.924 1.00 95.88 178 THR A C 1
ATOM 1372 O O . THR A 1 178 ? 18.268 -11.535 0.693 1.00 95.88 178 THR A O 1
ATOM 1375 N N . SER A 1 179 ? 16.492 -10.630 1.691 1.00 97.00 179 SER A N 1
ATOM 1376 C CA . SER A 1 179 ? 15.999 -11.892 2.243 1.00 97.00 179 SER A CA 1
ATOM 1377 C C . SER A 1 179 ? 14.482 -11.938 2.210 1.00 97.00 179 SER A C 1
ATOM 1379 O O . SER A 1 179 ? 13.814 -10.998 2.624 1.00 97.00 179 SER A O 1
ATOM 1381 N N . HIS A 1 180 ? 13.934 -13.056 1.741 1.00 97.56 180 HIS A N 1
ATOM 1382 C CA . HIS A 1 180 ? 12.508 -13.342 1.831 1.00 97.56 180 HIS A CA 1
ATOM 1383 C C . HIS A 1 180 ? 12.246 -14.134 3.117 1.00 97.56 180 HIS A C 1
ATOM 1385 O O . HIS A 1 180 ? 12.674 -15.282 3.241 1.00 97.56 180 HIS A O 1
ATOM 1391 N N . ILE A 1 181 ? 11.585 -13.500 4.087 1.00 97.06 181 ILE A N 1
ATOM 1392 C CA . ILE A 1 181 ? 11.239 -14.098 5.387 1.00 97.06 181 ILE A CA 1
ATOM 1393 C C . ILE A 1 181 ? 9.941 -14.915 5.266 1.00 97.06 181 ILE A C 1
ATOM 1395 O O . ILE A 1 181 ? 9.772 -15.908 5.977 1.00 97.06 181 ILE A O 1
ATOM 1399 N N . GLY A 1 182 ? 9.058 -14.536 4.337 1.00 97.62 182 GLY A N 1
ATOM 1400 C CA . GLY A 1 182 ? 7.770 -15.184 4.093 1.00 97.62 182 GLY A CA 1
ATOM 1401 C C . GLY A 1 182 ? 6.657 -14.657 4.993 1.00 97.62 182 GLY A C 1
ATOM 1402 O O . GLY A 1 182 ? 6.799 -13.619 5.639 1.00 97.62 182 GLY A O 1
ATOM 1403 N N . TRP A 1 183 ? 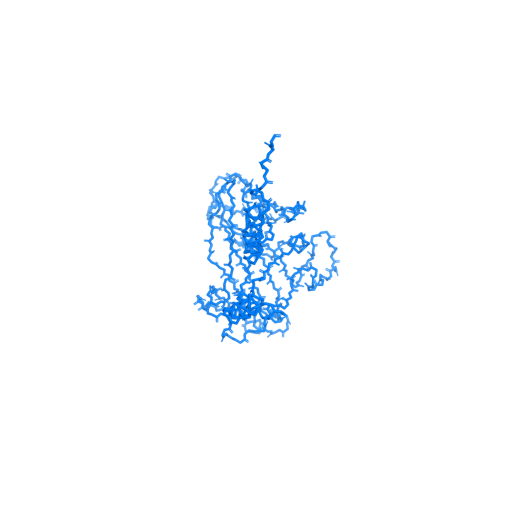5.543 -15.388 5.024 1.00 98.00 183 TRP A N 1
ATOM 1404 C CA . TRP A 1 183 ? 4.383 -15.084 5.862 1.00 98.00 183 TRP A CA 1
ATOM 1405 C C . TRP A 1 183 ? 4.716 -15.260 7.343 1.00 98.00 183 TRP A C 1
ATOM 1407 O O . TRP A 1 183 ? 4.986 -16.375 7.798 1.00 98.00 183 TRP A O 1
ATOM 1417 N N . ASN A 1 184 ? 4.731 -14.161 8.097 1.00 97.94 184 ASN A N 1
ATOM 1418 C CA . ASN A 1 184 ? 5.129 -14.171 9.501 1.00 97.94 184 ASN A CA 1
ATOM 1419 C C . ASN A 1 184 ? 4.424 -13.077 10.319 1.00 97.94 184 ASN A C 1
ATOM 1421 O O . ASN A 1 184 ? 3.801 -12.157 9.788 1.00 97.94 184 ASN A O 1
ATOM 1425 N N . ASN A 1 185 ? 4.560 -13.176 11.641 1.00 97.31 185 ASN A N 1
ATOM 1426 C CA . ASN A 1 185 ? 4.090 -12.178 12.587 1.00 97.31 185 ASN A CA 1
ATOM 1427 C C . ASN A 1 185 ? 5.162 -11.099 12.786 1.00 97.31 185 ASN A C 1
ATOM 1429 O O . ASN A 1 185 ? 6.071 -11.254 13.606 1.00 97.31 185 ASN A O 1
ATOM 1433 N N . ALA A 1 186 ? 5.031 -9.994 12.052 1.00 96.50 186 ALA A N 1
ATOM 1434 C CA . ALA A 1 186 ? 5.946 -8.860 12.120 1.00 96.50 186 ALA A CA 1
ATOM 1435 C C . ALA A 1 186 ? 5.977 -8.204 13.509 1.00 96.50 186 ALA A C 1
ATOM 1437 O O . ALA A 1 186 ? 7.021 -7.698 13.923 1.00 96.50 186 ALA A O 1
ATOM 1438 N N . LEU A 1 187 ? 4.872 -8.257 14.267 1.00 95.38 187 LEU A N 1
ATOM 1439 C CA . LEU A 1 187 ? 4.797 -7.702 15.628 1.00 95.38 187 LEU A CA 1
ATOM 1440 C C . LEU A 1 187 ? 5.781 -8.391 16.590 1.00 95.38 187 LEU A C 1
ATOM 1442 O O . LEU A 1 187 ? 6.172 -7.803 17.595 1.00 95.38 187 LEU A O 1
ATOM 1446 N N . ASN A 1 188 ? 6.222 -9.613 16.268 1.00 95.94 188 ASN A N 1
ATOM 1447 C CA . ASN A 1 188 ? 7.170 -10.389 17.069 1.00 95.94 188 ASN A CA 1
ATOM 1448 C C . ASN A 1 188 ? 8.624 -10.309 16.570 1.00 95.94 188 ASN A C 1
ATOM 1450 O O . ASN A 1 188 ? 9.500 -10.916 17.185 1.00 95.94 188 ASN A O 1
ATOM 1454 N N . LEU A 1 189 ? 8.901 -9.584 15.479 1.00 94.12 189 LEU A N 1
ATOM 1455 C CA . LEU A 1 189 ? 10.250 -9.476 14.904 1.00 94.12 189 LEU A CA 1
ATOM 1456 C C . LEU A 1 189 ? 11.105 -8.368 15.537 1.00 94.12 189 LEU A C 1
ATOM 1458 O O . LEU A 1 189 ? 12.264 -8.209 15.165 1.00 94.12 189 LEU A O 1
ATOM 1462 N N . GLY A 1 190 ? 10.558 -7.613 16.496 1.00 93.69 190 GLY A N 1
ATOM 1463 C CA . GLY A 1 190 ? 11.269 -6.500 17.130 1.00 93.69 190 GLY A CA 1
ATOM 1464 C C . GLY A 1 190 ? 11.511 -5.320 16.185 1.00 93.69 190 GLY A C 1
ATOM 1465 O O . GLY A 1 190 ? 12.512 -4.627 16.335 1.00 93.69 190 GLY A O 1
ATOM 1466 N N . LEU A 1 191 ? 10.623 -5.123 15.203 1.00 93.69 191 LEU A N 1
ATOM 1467 C CA . LEU A 1 191 ? 10.667 -3.972 14.302 1.00 93.69 191 LEU A CA 1
ATOM 1468 C C . LEU A 1 191 ? 10.375 -2.678 15.072 1.00 93.69 191 LEU A C 1
ATOM 1470 O O . LEU A 1 191 ? 9.541 -2.672 15.980 1.00 93.69 191 LEU A O 1
ATOM 1474 N N . ASP A 1 192 ? 11.026 -1.584 14.680 1.00 91.69 192 ASP A N 1
ATOM 1475 C CA . ASP A 1 192 ? 10.718 -0.254 15.202 1.00 91.69 192 ASP A CA 1
ATOM 1476 C C . ASP A 1 192 ? 9.505 0.325 14.464 1.00 91.69 192 ASP A C 1
ATOM 1478 O O . ASP A 1 192 ? 9.617 0.945 13.409 1.00 91.69 192 ASP A O 1
ATOM 1482 N N . TRP A 1 193 ? 8.316 0.097 15.018 1.00 91.00 193 TRP A N 1
ATOM 1483 C CA . TRP A 1 193 ? 7.059 0.588 14.450 1.00 91.00 193 TRP A CA 1
ATOM 1484 C C . TRP A 1 193 ? 6.929 2.118 14.487 1.00 91.00 193 TRP A C 1
ATOM 1486 O O . TRP A 1 193 ? 6.043 2.658 13.825 1.00 91.00 193 TRP A O 1
ATOM 1496 N N . GLY A 1 194 ? 7.814 2.826 15.195 1.00 88.38 194 GLY A N 1
ATOM 1497 C CA . GLY A 1 194 ? 7.957 4.277 15.108 1.00 88.38 194 GLY A CA 1
ATOM 1498 C C . GLY A 1 194 ? 8.640 4.737 13.816 1.00 88.38 194 GLY A C 1
ATOM 1499 O O . GLY A 1 194 ? 8.477 5.891 13.415 1.00 88.38 194 GLY A O 1
ATOM 1500 N N . HIS A 1 195 ? 9.381 3.848 13.151 1.00 88.50 195 HIS A N 1
ATOM 1501 C CA . HIS A 1 195 ? 10.236 4.135 11.996 1.00 88.50 195 HIS A CA 1
ATOM 1502 C C . HIS A 1 195 ? 9.609 3.625 10.692 1.00 88.50 195 HIS A C 1
ATOM 1504 O O . HIS A 1 195 ? 10.145 2.753 10.005 1.00 88.50 195 HIS A O 1
ATOM 1510 N N . VAL A 1 196 ? 8.447 4.167 10.335 1.00 89.56 196 VAL A N 1
ATOM 1511 C CA . VAL A 1 196 ? 7.750 3.815 9.089 1.00 89.56 196 VAL A CA 1
ATOM 1512 C C . VAL A 1 196 ? 8.293 4.659 7.944 1.00 89.56 196 VAL A C 1
ATOM 1514 O O . VAL A 1 196 ? 8.037 5.859 7.866 1.00 89.56 196 VAL A O 1
ATOM 1517 N N . SER A 1 197 ? 9.043 4.025 7.048 1.00 87.50 197 SER A N 1
ATOM 1518 C CA . SER A 1 197 ? 9.710 4.686 5.925 1.00 87.50 197 SER A CA 1
ATOM 1519 C C . SER A 1 197 ? 8.876 4.712 4.653 1.00 87.50 197 SER A C 1
ATOM 1521 O O . SER A 1 197 ? 9.094 5.570 3.801 1.00 87.50 197 SER A O 1
ATOM 1523 N N . SER A 1 198 ? 7.912 3.801 4.515 1.00 90.19 198 SER A N 1
ATOM 1524 C CA . SER A 1 198 ? 6.958 3.820 3.405 1.00 90.19 198 SER A CA 1
ATOM 1525 C C . SER A 1 198 ? 5.639 3.152 3.783 1.00 90.19 198 SER A C 1
ATOM 1527 O O . SER A 1 198 ? 5.610 2.289 4.656 1.00 90.19 198 SER A O 1
ATOM 1529 N N . ILE A 1 199 ? 4.533 3.555 3.166 1.00 93.12 199 ILE A N 1
ATOM 1530 C CA . ILE A 1 199 ? 3.221 2.920 3.355 1.00 93.12 199 ILE A CA 1
ATOM 1531 C C . ILE A 1 199 ? 2.286 3.301 2.211 1.00 93.12 199 ILE A C 1
ATOM 1533 O O . ILE A 1 199 ? 2.277 4.446 1.757 1.00 93.12 199 ILE A O 1
ATOM 1537 N N . GLY A 1 200 ? 1.490 2.350 1.735 1.00 94.94 200 GLY A N 1
ATOM 1538 C CA . GLY A 1 200 ? 0.612 2.581 0.595 1.00 94.94 200 GLY A CA 1
ATOM 1539 C C . GLY A 1 200 ? 0.029 1.297 0.034 1.00 94.94 200 GLY A C 1
ATOM 1540 O O . GLY A 1 200 ? -0.287 0.357 0.766 1.00 94.94 200 GLY A O 1
ATOM 1541 N N . PHE A 1 201 ? -0.136 1.261 -1.280 1.00 97.12 201 PHE A N 1
ATOM 1542 C CA . PHE A 1 201 ? -0.666 0.116 -1.995 1.00 97.12 201 PHE A CA 1
ATOM 1543 C C . PHE A 1 201 ? 0.049 -0.111 -3.325 1.00 97.12 201 PHE A C 1
ATOM 1545 O O . PHE A 1 201 ? 0.600 0.802 -3.930 1.00 97.12 201 PHE A O 1
ATOM 1552 N N . ASN A 1 202 ? 0.014 -1.346 -3.799 1.00 97.38 202 ASN A N 1
ATOM 1553 C CA . ASN A 1 202 ? 0.451 -1.711 -5.133 1.00 97.38 202 ASN A CA 1
ATOM 1554 C C . ASN A 1 202 ? -0.777 -1.920 -6.021 1.00 97.38 202 ASN A C 1
ATOM 1556 O O . ASN A 1 202 ? -1.797 -2.446 -5.562 1.00 97.38 202 ASN A O 1
ATOM 1560 N N . ILE A 1 203 ? -0.662 -1.538 -7.290 1.00 96.88 203 ILE A N 1
ATOM 1561 C CA . ILE A 1 203 ? -1.595 -1.916 -8.355 1.00 96.88 203 ILE A CA 1
ATOM 1562 C C . ILE A 1 203 ? -0.811 -2.735 -9.365 1.00 96.88 203 ILE A C 1
ATOM 1564 O O . ILE A 1 203 ? 0.261 -2.320 -9.795 1.00 96.88 203 ILE A O 1
ATOM 1568 N N . ALA A 1 204 ? -1.349 -3.882 -9.755 1.00 95.69 204 ALA A N 1
ATOM 1569 C CA . ALA A 1 204 ? -0.693 -4.775 -10.691 1.00 95.69 204 ALA A CA 1
ATOM 1570 C C . ALA A 1 204 ? -1.679 -5.477 -11.615 1.00 95.69 204 ALA A C 1
ATOM 1572 O O . ALA A 1 204 ? -2.866 -5.595 -11.306 1.00 95.69 204 ALA A O 1
ATOM 1573 N N . GLY A 1 205 ? -1.183 -5.998 -12.728 1.00 92.38 205 GLY A N 1
ATOM 1574 C CA . GLY A 1 205 ? -1.966 -6.843 -13.616 1.00 92.38 205 GLY A CA 1
ATOM 1575 C C . GLY A 1 205 ? -1.105 -7.645 -14.576 1.00 92.38 205 GLY A C 1
ATOM 1576 O O . GLY A 1 205 ? 0.041 -7.293 -14.858 1.00 92.38 205 GLY A O 1
ATOM 1577 N N . ASP A 1 206 ? -1.700 -8.717 -15.091 1.00 89.94 206 ASP A N 1
ATOM 1578 C CA . ASP A 1 206 ? -1.173 -9.439 -16.241 1.00 89.94 206 ASP A CA 1
ATOM 1579 C C . ASP A 1 206 ? -1.491 -8.639 -17.505 1.00 89.94 206 ASP A C 1
ATOM 1581 O O . ASP A 1 206 ? -2.635 -8.585 -17.966 1.00 89.94 206 ASP A O 1
ATOM 1585 N N . ILE A 1 207 ? -0.468 -7.990 -18.045 1.00 84.31 207 ILE A N 1
ATOM 1586 C CA . ILE A 1 207 ? -0.546 -7.165 -19.240 1.00 84.31 207 ILE A CA 1
ATOM 1587 C C . ILE A 1 207 ? -0.468 -8.071 -20.481 1.00 84.31 207 ILE A C 1
ATOM 1589 O O . ILE A 1 207 ? 0.485 -8.849 -20.617 1.00 84.31 207 ILE A O 1
ATOM 1593 N N . PRO A 1 208 ? -1.477 -8.052 -21.366 1.00 78.75 208 PRO A N 1
ATOM 1594 C CA . PRO A 1 208 ? -1.441 -8.776 -22.636 1.00 78.75 208 PRO A CA 1
ATOM 1595 C C . PRO A 1 208 ? -0.510 -8.107 -23.675 1.00 78.75 208 PRO A C 1
ATOM 1597 O O . PRO A 1 208 ? -0.025 -7.004 -23.482 1.00 78.75 208 PRO A O 1
ATOM 1600 N N . VAL A 1 209 ? -0.196 -8.813 -24.775 1.00 70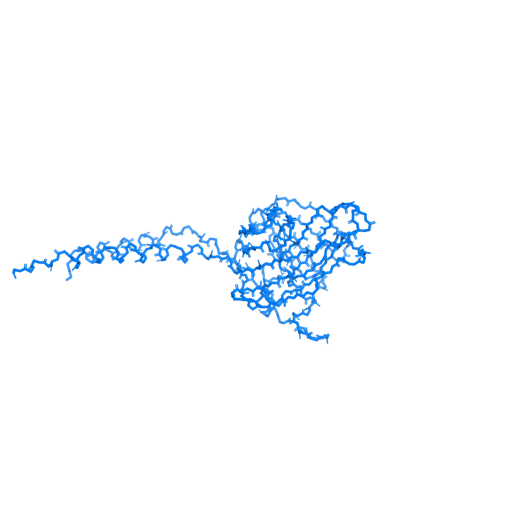.06 209 VAL A N 1
ATOM 1601 C CA . VAL A 1 209 ? 0.775 -8.358 -25.808 1.00 70.06 209 VAL A CA 1
ATOM 1602 C C . VAL A 1 209 ? 0.210 -7.243 -26.708 1.00 70.06 209 VAL A C 1
ATOM 1604 O O . VAL A 1 209 ? 0.936 -6.649 -27.507 1.00 70.06 209 VAL A O 1
ATOM 1607 N N . ASP A 1 210 ? -1.098 -7.001 -26.681 1.00 67.31 210 ASP A N 1
ATOM 1608 C CA . ASP A 1 210 ? -1.723 -5.976 -27.506 1.00 67.31 210 ASP A CA 1
ATOM 1609 C C . ASP A 1 210 ? -1.318 -4.594 -26.999 1.00 67.31 210 ASP A C 1
ATOM 1611 O O . ASP A 1 210 ? -1.620 -4.225 -25.878 1.00 67.31 210 ASP A O 1
ATOM 1615 N N . GLY A 1 211 ? -0.611 -3.834 -27.842 1.00 57.75 211 GLY A N 1
ATOM 1616 C CA . GLY A 1 211 ? -0.018 -2.530 -27.517 1.00 57.75 211 GLY A CA 1
ATOM 1617 C C . GLY A 1 211 ? -1.012 -1.392 -27.247 1.00 57.75 211 GLY A C 1
ATOM 1618 O O . GLY A 1 211 ? -0.767 -0.257 -27.660 1.00 57.75 211 GLY A O 1
ATOM 1619 N N . GLU A 1 212 ? -2.145 -1.677 -26.611 1.00 64.44 212 GLU A N 1
ATOM 1620 C CA . GLU A 1 212 ? -2.982 -0.679 -25.962 1.00 64.44 212 GLU A CA 1
ATOM 1621 C C . GLU A 1 212 ? -2.379 -0.337 -24.592 1.00 64.44 212 GLU A C 1
ATOM 1623 O O . GLU A 1 212 ? -1.972 -1.209 -23.839 1.00 64.44 212 GLU A O 1
ATOM 1628 N N . GLY A 1 213 ? -2.312 0.950 -24.241 1.00 66.56 213 GLY A N 1
ATOM 1629 C CA . GLY A 1 213 ? -1.892 1.343 -22.894 1.00 66.56 213 GLY A CA 1
ATOM 1630 C C . GLY A 1 213 ? -2.900 0.855 -21.849 1.00 66.56 213 GLY A C 1
ATOM 1631 O O . GLY A 1 213 ? -4.086 1.213 -21.915 1.00 66.56 213 GLY A O 1
ATOM 1632 N N . HIS A 1 214 ? -2.446 0.069 -20.872 1.00 87.31 214 HIS A N 1
ATOM 1633 C CA . HIS A 1 214 ? -3.309 -0.496 -19.837 1.00 87.31 214 HIS A CA 1
ATOM 1634 C C . HIS A 1 214 ? -3.465 0.482 -18.681 1.00 87.31 214 HIS A C 1
ATOM 1636 O O . HIS A 1 214 ? -2.772 0.442 -17.666 1.00 87.31 214 HIS A O 1
ATOM 1642 N N . ASN A 1 215 ? -4.420 1.388 -18.864 1.00 93.31 215 ASN A N 1
ATOM 1643 C CA . ASN A 1 215 ? -4.704 2.427 -17.890 1.00 93.31 215 ASN A CA 1
ATOM 1644 C C . ASN A 1 215 ? -5.513 1.882 -16.708 1.00 93.31 215 ASN A C 1
ATOM 1646 O O . ASN A 1 215 ? -6.578 1.277 -16.891 1.00 93.31 215 ASN A O 1
ATOM 1650 N N . PHE A 1 216 ? -5.059 2.181 -15.495 1.00 95.25 216 PHE A N 1
ATOM 1651 C CA . PHE A 1 216 ? -5.825 1.971 -14.274 1.00 95.25 216 PHE A CA 1
ATOM 1652 C C . PHE A 1 216 ? -6.404 3.293 -13.782 1.00 95.25 216 PHE A C 1
ATOM 1654 O O . PHE A 1 216 ? -5.803 4.356 -13.913 1.00 95.25 216 PHE A O 1
ATOM 1661 N N . ARG A 1 217 ? -7.589 3.223 -13.187 1.00 97.38 217 ARG A N 1
ATOM 1662 C CA . ARG A 1 217 ? -8.242 4.317 -12.484 1.00 97.38 217 ARG A CA 1
ATOM 1663 C C . ARG A 1 217 ? -8.919 3.760 -11.241 1.00 97.38 217 ARG A C 1
ATOM 1665 O O . ARG A 1 217 ? -9.759 2.862 -11.330 1.00 97.38 217 ARG A O 1
ATOM 1672 N N . VAL A 1 218 ? -8.526 4.256 -10.077 1.00 97.81 218 VAL A N 1
ATOM 1673 C CA . VAL A 1 218 ? -8.899 3.662 -8.788 1.00 97.81 218 VAL A CA 1
ATOM 1674 C C . VAL A 1 218 ? -9.258 4.757 -7.805 1.00 97.81 218 VAL A C 1
ATOM 1676 O O . VAL A 1 218 ? -8.525 5.728 -7.671 1.00 97.81 218 VAL A O 1
ATOM 1679 N N . LEU A 1 219 ? -10.366 4.588 -7.091 1.00 98.12 219 LEU A N 1
ATOM 1680 C CA . LEU A 1 219 ? -10.712 5.430 -5.951 1.00 98.12 219 LEU A CA 1
ATOM 1681 C C . LEU A 1 219 ? -10.237 4.742 -4.678 1.00 98.12 219 LEU A C 1
ATOM 1683 O O . LEU A 1 219 ? -10.600 3.590 -4.447 1.00 98.12 219 LEU A O 1
ATOM 1687 N N . ALA A 1 220 ? -9.474 5.437 -3.843 1.00 97.50 220 ALA A N 1
ATOM 1688 C CA . ALA A 1 220 ? -9.141 4.983 -2.501 1.00 97.50 220 ALA A CA 1
ATOM 1689 C C . ALA A 1 220 ? -9.832 5.879 -1.469 1.00 97.50 220 ALA A C 1
ATOM 1691 O O . ALA A 1 220 ? -9.739 7.105 -1.539 1.00 97.50 220 ALA A O 1
ATOM 1692 N N . THR A 1 221 ? -10.491 5.269 -0.485 1.00 97.00 221 THR A N 1
ATOM 1693 C CA . THR A 1 221 ? -11.174 5.972 0.615 1.00 97.00 221 THR A CA 1
ATOM 1694 C C . THR A 1 221 ? -10.852 5.318 1.959 1.00 97.00 221 THR A C 1
ATOM 1696 O O . THR A 1 221 ? -10.727 4.085 1.991 1.00 97.00 221 THR A O 1
ATOM 1699 N N . PRO A 1 222 ? -10.784 6.076 3.073 1.00 93.69 222 PRO A N 1
ATOM 1700 C CA . PRO A 1 222 ? -10.568 5.508 4.400 1.00 93.69 222 PRO A CA 1
ATOM 1701 C C . PRO A 1 222 ? -11.515 4.330 4.647 1.00 93.69 222 PRO A C 1
ATOM 1703 O O . PRO A 1 222 ? -12.705 4.394 4.316 1.00 93.69 222 PRO A O 1
ATOM 1706 N N . ALA A 1 223 ? -10.998 3.228 5.189 1.00 88.81 223 ALA A N 1
ATOM 1707 C CA . ALA A 1 223 ? -11.838 2.072 5.459 1.00 88.81 223 ALA A CA 1
ATOM 1708 C C . ALA A 1 223 ? -12.854 2.396 6.573 1.00 88.81 223 ALA A C 1
ATOM 1710 O O . ALA A 1 223 ? -12.506 3.018 7.562 1.00 88.81 223 ALA A O 1
ATOM 1711 N N . PRO A 1 224 ? -14.118 1.958 6.512 1.00 78.94 224 PRO A N 1
ATOM 1712 C CA . PRO A 1 224 ? -15.025 2.173 7.636 1.00 78.94 224 PRO A CA 1
ATOM 1713 C C . PRO A 1 224 ? -14.472 1.526 8.918 1.00 78.94 224 PRO A C 1
ATOM 1715 O O . PRO A 1 224 ? -14.146 0.330 8.925 1.00 78.94 224 PRO A O 1
ATOM 1718 N N . GLU A 1 225 ? -14.357 2.301 10.002 1.00 72.88 225 GLU A N 1
ATOM 1719 C CA . GLU A 1 225 ? -13.981 1.761 11.309 1.00 72.88 225 GLU A CA 1
ATOM 1720 C C . GLU A 1 225 ? -15.049 0.766 11.809 1.00 72.88 225 GLU A C 1
ATOM 1722 O O . GLU A 1 225 ? -16.249 1.078 11.779 1.00 72.88 225 GLU A O 1
ATOM 1727 N N . PRO A 1 226 ? -14.657 -0.417 12.323 1.00 66.69 226 PRO A N 1
ATOM 1728 C CA . PRO A 1 226 ? -15.605 -1.391 12.870 1.00 66.69 226 PRO A CA 1
ATOM 1729 C C . PRO A 1 226 ? -16.474 -0.818 14.001 1.00 66.69 226 PRO A C 1
ATOM 1731 O O . PRO A 1 226 ? -17.659 -1.132 14.114 1.00 66.69 226 PRO A O 1
ATOM 1734 N N . THR A 1 227 ? -15.902 0.062 14.821 1.00 65.81 227 THR A N 1
ATOM 1735 C CA . THR A 1 227 ? -16.549 0.752 15.945 1.00 65.81 227 THR A CA 1
ATOM 1736 C C . THR A 1 227 ? -17.692 1.651 15.496 1.00 65.81 227 THR A C 1
ATOM 1738 O O . THR A 1 227 ? -18.760 1.632 16.114 1.00 65.81 227 THR A O 1
ATOM 1741 N N . THR A 1 228 ? -17.533 2.379 14.391 1.00 61.62 228 THR A N 1
ATOM 1742 C CA . THR A 1 228 ? -18.588 3.250 13.852 1.00 61.62 228 THR A CA 1
ATOM 1743 C C . THR A 1 228 ? -19.828 2.444 13.466 1.00 61.62 228 THR A C 1
ATOM 1745 O O . THR A 1 228 ? -20.948 2.858 13.771 1.00 61.62 228 THR A O 1
ATOM 1748 N N . LEU A 1 229 ? -19.657 1.245 12.898 1.00 65.62 229 LEU A N 1
ATOM 1749 C CA . LEU A 1 229 ? -20.777 0.348 12.581 1.00 65.62 229 LEU A CA 1
ATOM 1750 C C . LEU A 1 229 ? -21.505 -0.134 13.842 1.00 65.62 229 LEU A C 1
ATOM 1752 O O . LEU A 1 229 ? -22.738 -0.162 13.874 1.00 65.62 229 LEU A O 1
ATOM 1756 N N . VAL A 1 230 ? -20.758 -0.460 14.900 1.00 72.06 230 VAL A N 1
ATOM 1757 C CA . VAL A 1 230 ? -21.337 -0.871 16.187 1.00 72.06 230 VAL A CA 1
ATOM 1758 C C . VAL A 1 230 ? -22.141 0.269 16.809 1.00 72.06 230 VAL A C 1
ATOM 1760 O O . VAL A 1 230 ? -23.283 0.052 17.216 1.00 72.06 230 VAL A O 1
ATOM 1763 N N . PHE A 1 231 ? -21.608 1.492 16.848 1.00 71.25 231 PHE A N 1
ATOM 1764 C CA . PHE A 1 231 ? -22.321 2.632 17.432 1.00 71.25 231 PHE A CA 1
ATOM 1765 C C . PHE A 1 231 ? -23.556 3.041 16.629 1.00 71.25 231 PHE A C 1
ATOM 1767 O O . PHE A 1 231 ? -24.583 3.350 17.234 1.00 71.25 231 PHE A O 1
ATOM 1774 N N . VAL A 1 232 ? -23.512 2.980 15.295 1.00 70.38 232 VAL A N 1
ATOM 1775 C CA . VAL A 1 232 ? -24.706 3.188 14.458 1.00 70.38 232 VAL A CA 1
ATOM 1776 C C . VAL A 1 232 ? -25.753 2.112 14.750 1.00 70.38 232 VAL A C 1
ATOM 1778 O O . VAL A 1 232 ? -26.917 2.438 14.989 1.00 70.38 232 VAL A O 1
ATOM 1781 N N . GLY A 1 233 ? -25.347 0.841 14.816 1.00 69.38 233 GLY A N 1
ATOM 1782 C CA . GLY A 1 233 ? -26.238 -0.266 15.166 1.00 69.38 233 GLY A CA 1
ATOM 1783 C C . GLY A 1 233 ? -26.887 -0.090 16.543 1.00 69.38 233 GLY A C 1
ATOM 1784 O O . GLY A 1 233 ? -28.109 -0.193 16.679 1.00 69.38 233 GLY A O 1
ATOM 1785 N N . LEU A 1 234 ? -26.096 0.252 17.561 1.00 77.31 234 LEU A N 1
ATOM 1786 C CA . LEU A 1 234 ? -26.588 0.521 18.915 1.00 77.31 234 LEU A CA 1
ATOM 1787 C C . LEU A 1 234 ? -27.491 1.760 18.969 1.00 77.31 234 LEU A C 1
ATOM 1789 O O . LEU A 1 234 ? -28.515 1.738 19.655 1.00 77.31 234 LEU A O 1
ATOM 1793 N N . GLY A 1 235 ? -27.164 2.815 18.221 1.00 74.81 235 GLY A N 1
ATOM 1794 C CA . GLY A 1 235 ? -27.984 4.020 18.102 1.00 74.81 235 GLY A CA 1
ATOM 1795 C C . GLY A 1 235 ? -29.365 3.724 17.514 1.00 74.81 235 GLY A C 1
ATOM 1796 O O . GLY A 1 235 ? -30.382 4.147 18.071 1.00 74.81 235 GLY A O 1
ATOM 1797 N N . LEU A 1 236 ? -29.426 2.925 16.444 1.00 79.44 236 LEU A N 1
ATOM 1798 C CA . LEU A 1 236 ? -30.683 2.489 15.824 1.00 79.44 236 LEU A CA 1
ATOM 1799 C C . LEU A 1 236 ? -31.525 1.622 16.770 1.00 79.44 236 LEU A C 1
ATOM 1801 O O . LEU A 1 236 ? -32.738 1.823 16.877 1.00 79.44 236 LEU A O 1
ATOM 1805 N N . LEU A 1 237 ? -30.894 0.705 17.509 1.00 77.69 237 LEU A N 1
ATOM 1806 C CA . LEU A 1 237 ? -31.575 -0.089 18.537 1.00 77.69 237 LEU A CA 1
ATOM 1807 C C . LEU A 1 237 ? -32.127 0.799 19.662 1.00 77.69 237 LEU A C 1
ATOM 1809 O O . LEU A 1 237 ? -33.279 0.632 20.070 1.00 77.69 237 LEU A O 1
ATOM 1813 N N . GLY A 1 238 ? -31.351 1.783 20.122 1.00 79.94 238 GLY A N 1
ATOM 1814 C CA . GLY A 1 238 ? -31.787 2.764 21.116 1.00 79.94 238 GLY A CA 1
ATOM 1815 C C . GLY A 1 238 ? -33.021 3.550 20.661 1.00 79.94 238 GLY A C 1
ATOM 1816 O O . GLY A 1 238 ? -34.004 3.651 21.401 1.00 79.94 238 GLY A O 1
ATOM 1817 N N . LEU A 1 239 ? -33.022 4.034 19.416 1.00 80.69 239 LEU A N 1
ATOM 1818 C CA . LEU A 1 239 ? -34.161 4.739 18.819 1.00 80.69 239 LEU A CA 1
ATOM 1819 C C . LEU A 1 239 ? -35.405 3.845 18.690 1.00 80.69 239 LEU A C 1
ATOM 1821 O O . LEU A 1 239 ? -36.516 4.289 18.996 1.00 80.69 239 LEU A O 1
ATOM 1825 N N . ALA A 1 240 ? -35.244 2.575 18.307 1.00 79.19 240 ALA A N 1
ATOM 1826 C CA . ALA A 1 240 ? -36.349 1.617 18.239 1.00 79.19 240 ALA A CA 1
ATOM 1827 C C . ALA A 1 240 ? -36.993 1.373 19.619 1.00 79.19 240 ALA A C 1
ATOM 1829 O O . ALA A 1 240 ? -38.224 1.346 19.744 1.00 79.19 240 ALA A O 1
ATOM 1830 N N . PHE A 1 241 ? -36.182 1.270 20.676 1.00 78.44 241 PHE A N 1
ATOM 1831 C CA . PHE A 1 241 ? -36.669 1.146 22.053 1.00 78.44 241 PHE A CA 1
ATOM 1832 C C . PHE A 1 241 ? -37.417 2.397 22.531 1.00 78.44 241 PHE A C 1
ATOM 1834 O O . PHE A 1 241 ? -38.481 2.277 23.149 1.00 78.44 241 PHE A O 1
ATOM 1841 N N . LEU A 1 242 ? -36.913 3.593 22.215 1.00 79.69 242 LEU A N 1
ATOM 1842 C CA . LEU A 1 242 ? -37.594 4.852 22.533 1.00 79.69 242 LEU A CA 1
ATOM 1843 C C . LEU A 1 242 ? -38.943 4.953 21.809 1.00 79.69 242 LEU A C 1
ATOM 1845 O O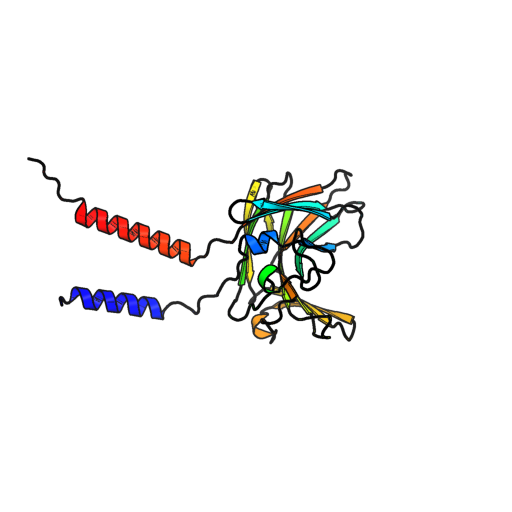 . LEU A 1 242 ? -39.951 5.282 22.437 1.00 79.69 242 LEU A O 1
ATOM 1849 N N . ARG A 1 243 ? -39.013 4.570 20.528 1.00 77.56 243 ARG A N 1
ATOM 1850 C CA . ARG A 1 243 ? -40.273 4.549 19.767 1.00 77.56 243 ARG A CA 1
ATOM 1851 C C . ARG A 1 243 ? -41.308 3.607 20.384 1.00 77.56 243 ARG A C 1
ATOM 1853 O O . ARG A 1 243 ? -42.471 3.983 20.483 1.00 77.56 243 ARG A O 1
ATOM 1860 N N . LYS A 1 244 ? -40.908 2.420 20.854 1.00 77.56 244 LYS A N 1
ATOM 1861 C CA . LYS A 1 244 ? -41.821 1.487 21.544 1.00 77.56 244 LYS A CA 1
ATOM 1862 C C . LYS A 1 244 ? -42.332 2.050 22.874 1.00 77.56 244 LYS A C 1
ATOM 1864 O O . LYS A 1 244 ? -43.494 1.847 23.214 1.00 77.56 244 LYS A O 1
ATOM 1869 N N . LYS A 1 245 ? -41.480 2.753 23.623 1.00 77.06 245 LYS A N 1
ATOM 1870 C CA . LYS A 1 245 ? -41.831 3.314 24.936 1.00 77.06 245 LYS A CA 1
ATOM 1871 C C . LYS A 1 245 ? -42.740 4.542 24.836 1.00 77.06 245 LYS A C 1
ATOM 1873 O O . LYS A 1 245 ? -43.630 4.693 25.665 1.00 77.06 245 LYS A O 1
ATOM 1878 N N . PHE A 1 246 ? -42.522 5.400 23.840 1.00 75.81 246 PHE A N 1
ATOM 1879 C CA . PHE A 1 246 ? -43.212 6.691 23.724 1.00 75.81 246 PHE A CA 1
ATOM 1880 C C . PHE A 1 246 ? -44.281 6.741 22.619 1.00 75.81 246 PHE A C 1
ATOM 1882 O O . PHE A 1 246 ? -45.166 7.585 22.677 1.00 75.81 246 PHE A O 1
ATOM 1889 N N . GLY A 1 247 ? -44.263 5.825 21.647 1.00 66.06 247 GLY A N 1
ATOM 1890 C CA . GLY A 1 247 ? -45.241 5.771 20.550 1.00 66.06 247 GLY A CA 1
ATOM 1891 C C . GLY A 1 247 ? -46.534 5.002 20.855 1.00 66.06 247 GLY A C 1
ATOM 1892 O O . GLY A 1 247 ? -47.398 4.909 19.992 1.00 66.06 247 GLY A O 1
ATOM 1893 N N . GLY A 1 248 ? -46.679 4.428 22.054 1.00 62.66 248 GLY A N 1
ATOM 1894 C CA . GLY A 1 248 ? -47.780 3.520 22.405 1.00 62.66 248 GLY A CA 1
ATOM 1895 C C . GLY A 1 248 ? -49.058 4.160 22.962 1.00 62.66 248 GLY A C 1
ATOM 1896 O O . GLY A 1 248 ? -49.951 3.422 23.366 1.00 62.66 248 GLY A O 1
ATOM 1897 N N . SER A 1 249 ? -49.181 5.489 23.027 1.00 59.06 249 SER A N 1
ATOM 1898 C CA . SER A 1 249 ? -50.343 6.126 23.665 1.00 59.06 249 SER A CA 1
ATOM 1899 C C . SER A 1 249 ? -50.911 7.281 22.850 1.00 59.06 249 SER A C 1
ATOM 1901 O O . SER A 1 249 ? -50.753 8.445 23.199 1.00 59.06 249 SER A O 1
ATOM 1903 N N . SER A 1 250 ? -51.634 6.944 21.787 1.00 56.56 250 SER A N 1
ATOM 1904 C CA . SER A 1 250 ? -52.625 7.837 21.190 1.00 56.56 250 SER A CA 1
ATOM 1905 C C . SER A 1 250 ? -53.941 7.073 21.077 1.00 56.56 250 SER A C 1
ATOM 1907 O O . SER A 1 250 ? -54.245 6.459 20.058 1.00 56.56 250 SER A O 1
ATOM 1909 N N . LYS A 1 251 ? -54.698 7.032 22.178 1.00 62.06 251 LYS A N 1
ATOM 1910 C CA . LYS A 1 251 ? -56.143 6.817 22.101 1.00 62.06 251 LYS A CA 1
ATOM 1911 C C . LYS A 1 251 ? -56.761 8.204 21.977 1.00 62.06 251 LYS A C 1
ATOM 1913 O O . LYS A 1 251 ? -56.930 8.890 22.980 1.00 62.06 251 LYS A O 1
ATOM 1918 N N . ILE A 1 252 ? -56.990 8.631 20.740 1.00 58.22 252 ILE A N 1
ATOM 1919 C CA . ILE A 1 252 ? -57.849 9.777 20.444 1.00 58.22 252 ILE A CA 1
ATOM 1920 C C . ILE A 1 252 ? -59.277 9.251 20.590 1.00 58.22 252 ILE A C 1
ATOM 1922 O O . ILE A 1 252 ? -59.654 8.313 19.886 1.00 58.22 252 ILE A O 1
ATOM 1926 N N . ASN A 1 253 ? -59.994 9.786 21.577 1.00 61.53 253 ASN A N 1
ATOM 1927 C CA . ASN A 1 253 ? -61.445 9.649 21.703 1.00 61.53 253 ASN A CA 1
ATOM 1928 C C . ASN A 1 253 ? -62.138 10.622 20.752 1.00 61.53 253 ASN A C 1
ATOM 1930 O O . ASN A 1 253 ? -61.591 11.736 20.579 1.00 61.53 253 ASN A O 1
#

Radius of gyration: 23.04 Å; chains: 1; bounding box: 87×36×71 Å

Sequence (253 aa):
MTRTNVLLVGAVLVLATFVPASAFVFQMNSTQLQSLYEIDENPIADPGTDLFSVTPVDNGAEFWGSLNIGGSGWSQIQIGANYFGHPYAGHEGDGASLSDLGLGNLEGYSMFSQSFQNVSKHAWHFSLFAGIGYAHERETYYYLQNEWAMIDAGMGAKLSLDFSNAEIWSWNPVTGETSHIGWNNALNLGLDWGHVSSIGFNIAGDIPVDGEGHNFRVLATPAPEPTTLVFVGLGLLGLAFLRKKFGGSSKIN

Secondary structure (DSSP, 8-state):
--HHHHHHHHHHHHHHHT-----EEE---HHHHHT-EEEEEESTT-TT-EEEEEEEETTEEEEEEEE--SSSEEEEEEEEEETTSPPTTPPTT----HHHHT----TTEEEEEEEEEE-SSS-EEEEEEEEES-GGGTPPEEEEE---EEE-TT-EEEEEEETTSEEEEEE-TTT--EEEEEEE-GGGTT--TT-EEEEEEEEEEEE-SS-S-EEEEEEEEEPPPHHHHHHHHHHHHHHHHHHHHHSS-----

pLDDT: mean 82.34, std 15.77, range [46.53, 98.44]

Foldseek 3Di:
DDPVVVVVVVVVVVVVVPPDLDQDEAWDWAQLQQFKAWDDKPVPDDPFQGFPDWDRDDQHIKTKGFWDDQFWFKIKIFIADFQPDGGGVGDVVPRQPCVRNVNFFCPSHQKYKWKKFWQFQAKKKKKKWWWFDDLVVQTKIKIWIDDIDIAGHRGMDMYMRGLQWTFIKIAGSVVRDIDGPGTHNNVPVPTRSRGTRITGMMIMDGDHGPPDTGMTMMIMHIDDDPVVVVVVVVVVVVVVVVCVVPVPDDPDD